Protein AF-A0A0R2FE49-F1 (afdb_monomer)

Radius of gyration: 23.82 Å; Cα contacts (8 Å, |Δi|>4): 267; chains: 1; bounding box: 73×51×78 Å

Organism: NCBI:txid1423804

Foldseek 3Di:
DEFDLVLQVCCQVLNDPSVVVSVVVLVCVVVPNPPLPDAYEYLDADDPSRDHPSCLVDDHQYQVDDCPDPSNVVSVVVVVCSVVVPDPDDDDDPPDPDDDDDDDDDDDDDDDDDPPPPPSLQKDFDDWPPVPWDAAPCPPDVVRRWTWTKTAIPAFDDPLLQVQLLVCLLPPPDFDPPRDSPQWDDDGRIIIRGGDDPVCCVPTVVVSSRRSSVVSSVVVVVVVVVVVVVVVVVVVVVVVVVVVVVVVVVVPDD

Mean predicted aligned error: 17.35 Å

Nearest PDB structures (foldseek):
  4z53-assembly1_B  TM=3.644E-01  e=3.422E+00  Streptococcus pneumoniae TIGR4
  3vs1-assembly1_A  TM=2.685E-01  e=7.442E+00  Homo sapiens
  3vrz-assembly2_B  TM=2.403E-01  e=9.452E+00  Homo sapiens

pLDDT: mean 71.66, std 19.18, range [26.02, 95.44]

Secondary structure (DSSP, 8-state):
-B--HHHHHHHHTT-HHHHHHHHHHHHHHHTT--GGG---EESS---TTTS-GGGTTSPPEE--S-TTSHHHHHHHHHHHHHHTT-----PPPP--------------------TTSSTTT---EEEE-GGG-PPP---SSTT---EEEEEEESSPPPHHHHHHHHHHHHS-SS--TT--TTSEEEETTEEEEEEE-HHHIIIIIHHHHHHHHHHHHHHHHHHHHHHHHHHHHHHHHHHHHHHHHHHHHHHT--

Structure (mmCIF, N/CA/C/O backbone):
data_AF-A0A0R2FE49-F1
#
_entry.id   AF-A0A0R2FE49-F1
#
loop_
_atom_site.group_PDB
_atom_site.id
_atom_site.type_symbol
_atom_site.label_atom_id
_atom_site.label_alt_id
_atom_site.label_comp_id
_atom_site.label_asym_id
_atom_site.label_entity_id
_atom_site.label_seq_id
_atom_site.pdbx_PDB_ins_code
_atom_site.Cartn_x
_atom_site.Cartn_y
_atom_site.Cartn_z
_atom_site.occupancy
_atom_site.B_iso_or_equiv
_atom_site.auth_seq_id
_atom_site.auth_comp_id
_atom_site.auth_asym_id
_atom_site.auth_a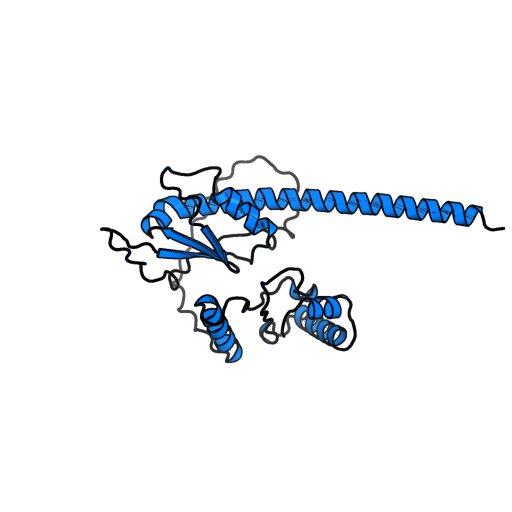tom_id
_atom_site.pdbx_PDB_model_num
ATOM 1 N N . MET A 1 1 ? -1.464 -21.632 7.654 1.00 82.25 1 MET A N 1
ATOM 2 C CA . MET A 1 1 ? -2.608 -20.848 8.166 1.00 82.25 1 MET A CA 1
ATOM 3 C C . MET A 1 1 ? -3.139 -20.013 7.021 1.00 82.25 1 MET A C 1
ATOM 5 O O . MET A 1 1 ? -2.336 -19.355 6.368 1.00 82.25 1 MET A O 1
ATOM 9 N N . ILE A 1 2 ? -4.442 -20.081 6.755 1.00 87.88 2 ILE A N 1
ATOM 10 C CA . ILE A 1 2 ? -5.073 -19.344 5.655 1.00 87.88 2 ILE A CA 1
ATOM 11 C C . ILE A 1 2 ? -5.807 -18.139 6.244 1.00 87.88 2 ILE A C 1
ATOM 13 O O . ILE A 1 2 ? -6.696 -18.301 7.077 1.00 87.88 2 ILE A O 1
ATOM 17 N N . LEU A 1 3 ? -5.401 -16.943 5.833 1.00 87.25 3 LEU A N 1
ATOM 18 C CA . LEU A 1 3 ? -5.973 -15.680 6.269 1.00 87.25 3 LEU A CA 1
ATOM 19 C C . LEU A 1 3 ? -7.206 -15.352 5.432 1.00 87.25 3 LEU A C 1
ATOM 21 O O . LEU A 1 3 ? -7.118 -15.217 4.211 1.00 87.25 3 LEU A O 1
ATOM 25 N N . THR A 1 4 ? -8.333 -15.213 6.122 1.00 87.75 4 THR A N 1
ATOM 26 C CA . THR A 1 4 ? -9.631 -14.797 5.584 1.00 87.75 4 THR A CA 1
ATOM 27 C C . THR A 1 4 ? -10.275 -13.829 6.571 1.00 87.75 4 THR A C 1
ATOM 29 O O . THR A 1 4 ? -9.941 -13.831 7.761 1.00 87.75 4 THR A O 1
ATOM 32 N N . SER A 1 5 ? -11.240 -13.040 6.107 1.00 85.38 5 SER A N 1
ATOM 33 C CA . SER A 1 5 ? -12.021 -12.141 6.973 1.00 85.38 5 SER A CA 1
ATOM 34 C C . SER A 1 5 ? -12.699 -12.890 8.132 1.00 85.38 5 SER A C 1
ATOM 36 O O . SER A 1 5 ? -12.654 -12.451 9.283 1.00 85.38 5 SER A O 1
ATOM 38 N N . GLY A 1 6 ? -13.253 -14.075 7.855 1.00 86.62 6 GLY A N 1
ATOM 39 C CA . GLY A 1 6 ? -13.859 -14.942 8.868 1.00 86.62 6 GLY A CA 1
ATOM 40 C C . GLY A 1 6 ? -12.854 -15.479 9.891 1.00 86.62 6 GLY A C 1
ATOM 41 O O . GLY A 1 6 ? -13.170 -15.551 11.079 1.00 86.62 6 GLY A O 1
ATOM 42 N N . TYR A 1 7 ? -11.634 -15.820 9.458 1.00 89.00 7 TYR A N 1
ATOM 43 C CA . TYR A 1 7 ? -10.562 -16.225 10.373 1.00 89.00 7 TYR A CA 1
ATOM 44 C C . TYR A 1 7 ? -10.138 -15.066 11.280 1.00 89.00 7 TYR A C 1
ATOM 46 O O . TYR A 1 7 ? -10.063 -15.260 12.491 1.00 89.00 7 TYR A O 1
ATOM 54 N N . LYS A 1 8 ? -9.929 -13.862 10.719 1.00 88.50 8 LYS A N 1
ATOM 55 C CA . LYS A 1 8 ? -9.585 -12.656 11.489 1.00 88.50 8 LYS A CA 1
ATOM 56 C C . LYS A 1 8 ? -10.585 -12.412 12.607 1.00 88.50 8 LYS A C 1
ATOM 58 O O . LYS A 1 8 ? -10.179 -12.359 13.761 1.00 88.50 8 LYS A O 1
ATOM 63 N N . LYS A 1 9 ? -11.875 -12.312 12.267 1.00 88.69 9 LYS A N 1
ATOM 64 C CA . LYS A 1 9 ? -12.933 -12.019 13.241 1.00 88.69 9 LYS A CA 1
ATOM 65 C C . LYS A 1 9 ? -12.881 -12.990 14.422 1.00 88.69 9 LYS A C 1
ATOM 67 O O . LYS A 1 9 ? -12.755 -12.576 15.564 1.00 88.69 9 LYS A O 1
ATOM 72 N N . ARG A 1 10 ? -12.871 -14.294 14.137 1.00 86.94 10 ARG A N 1
ATOM 73 C CA . ARG A 1 10 ? -12.863 -15.333 15.177 1.00 86.94 10 ARG A CA 1
ATOM 74 C C . ARG A 1 10 ? -11.571 -15.354 15.995 1.00 86.94 10 ARG A C 1
ATOM 76 O O . ARG A 1 10 ? -11.606 -15.702 17.171 1.00 86.94 10 ARG A O 1
ATOM 83 N N . ALA A 1 11 ? -10.436 -15.026 15.384 1.00 87.94 11 ALA A N 1
ATOM 84 C CA . ALA A 1 11 ? -9.151 -14.964 16.071 1.00 87.94 11 ALA A CA 1
ATOM 85 C C . ALA A 1 11 ? -9.056 -13.744 17.001 1.00 87.94 11 ALA A C 1
ATOM 87 O O . ALA A 1 11 ? -8.607 -13.884 18.139 1.00 87.94 11 ALA A O 1
ATOM 88 N N . ASP A 1 12 ? -9.506 -12.578 16.534 1.00 85.88 12 ASP A N 1
ATOM 89 C CA . ASP A 1 12 ? -9.485 -11.322 17.288 1.00 85.88 12 ASP A CA 1
ATOM 90 C C . ASP A 1 12 ? -10.522 -11.341 18.428 1.00 85.88 12 ASP A C 1
ATOM 92 O O . ASP A 1 12 ? -10.179 -11.032 19.571 1.00 85.88 12 ASP A O 1
ATOM 96 N N . ASP A 1 13 ? -11.743 -11.817 18.152 1.00 86.62 13 ASP A N 1
ATOM 97 C CA . ASP A 1 13 ? -12.843 -11.942 19.127 1.00 86.62 13 ASP A CA 1
ATOM 98 C C . ASP A 1 13 ? -12.681 -13.165 20.056 1.00 86.62 13 ASP A C 1
ATOM 100 O O . ASP A 1 13 ? -13.451 -13.362 20.997 1.00 86.62 13 ASP A O 1
ATOM 104 N N . ARG A 1 14 ? -11.650 -13.989 19.819 1.00 79.88 14 ARG A N 1
ATOM 105 C CA . ARG A 1 14 ? -11.335 -15.226 20.557 1.00 79.88 14 ARG A CA 1
ATOM 106 C C . ARG A 1 14 ? -12.489 -16.232 20.598 1.00 79.88 14 ARG A C 1
ATOM 108 O O . ARG A 1 14 ? -12.757 -16.866 21.618 1.00 79.88 14 ARG A O 1
ATOM 115 N N . GLU A 1 15 ? -13.132 -16.435 19.456 1.00 81.56 15 GLU A N 1
ATOM 116 C CA . GLU A 1 15 ? -14.303 -17.295 19.325 1.00 81.56 15 GLU A CA 1
ATOM 117 C C . GLU A 1 15 ? -13.943 -18.752 18.982 1.00 81.56 15 GLU A C 1
ATOM 119 O O . GLU A 1 15 ? -13.345 -19.071 17.943 1.00 81.56 15 GLU A O 1
ATOM 124 N N . GLY A 1 16 ? -14.395 -19.674 19.835 1.00 78.06 16 GLY A N 1
ATOM 125 C CA . GLY A 1 16 ? -14.283 -21.118 19.624 1.00 78.06 16 GLY A CA 1
ATOM 126 C C . GLY A 1 16 ? -12.839 -21.608 19.455 1.00 78.06 16 GLY A C 1
ATOM 127 O O . GLY A 1 16 ? -11.894 -21.035 19.995 1.00 78.06 16 GLY A O 1
ATOM 128 N N . GLY A 1 17 ? -12.656 -22.683 18.680 1.00 76.00 17 GLY A N 1
ATOM 129 C CA . GLY A 1 17 ? -11.335 -23.295 18.470 1.00 76.00 17 GLY A CA 1
ATOM 130 C C . GLY A 1 17 ? -10.299 -22.374 17.809 1.00 76.00 17 GLY A C 1
ATOM 131 O O . GLY A 1 17 ? -9.112 -22.494 18.097 1.00 76.00 17 GLY A O 1
ATOM 132 N N . VAL A 1 18 ? -10.741 -21.413 16.988 1.00 80.88 18 VAL A N 1
ATOM 133 C CA . VAL A 1 18 ? -9.854 -20.440 16.323 1.00 80.88 18 VAL A CA 1
ATOM 134 C C . VAL A 1 18 ? -9.288 -19.437 17.327 1.00 80.88 18 VAL A C 1
ATOM 136 O O . VAL A 1 18 ? -8.108 -19.108 17.257 1.00 80.88 18 VAL A O 1
ATOM 139 N N . GLY A 1 19 ? -10.086 -19.000 18.306 1.00 75.31 19 GLY A N 1
ATOM 140 C CA . GLY A 1 19 ? -9.601 -18.137 19.384 1.00 75.31 19 GLY A CA 1
ATOM 141 C C . GLY A 1 19 ? -8.518 -18.799 20.238 1.00 75.31 19 GLY A C 1
ATOM 142 O O . GLY A 1 19 ? -7.518 -18.169 20.584 1.00 75.31 19 GLY A O 1
ATOM 143 N N . TYR A 1 20 ? -8.687 -20.090 20.534 1.00 78.50 20 TYR A N 1
ATOM 144 C CA . TYR A 1 20 ? -7.695 -20.867 21.277 1.00 78.50 20 TYR A CA 1
ATOM 145 C C . TYR A 1 20 ? -6.389 -21.052 20.484 1.00 78.50 20 TYR A C 1
ATOM 147 O O . TYR A 1 20 ? -5.305 -20.805 21.013 1.00 78.50 20 TYR A O 1
ATOM 155 N N . GLU A 1 21 ? -6.485 -21.409 19.199 1.00 81.25 21 GLU A N 1
ATOM 156 C CA . GLU A 1 21 ? -5.336 -21.498 18.286 1.00 81.25 21 GLU A CA 1
ATOM 157 C C . GLU A 1 21 ? -4.584 -20.161 18.197 1.00 81.25 21 GLU A C 1
ATOM 159 O O . GLU A 1 21 ? -3.364 -20.120 18.371 1.00 81.25 21 GLU A O 1
ATOM 164 N N . ALA A 1 22 ? -5.311 -19.057 17.999 1.00 83.62 22 ALA A N 1
ATOM 165 C CA . ALA A 1 22 ? -4.745 -17.714 17.922 1.00 83.62 22 ALA A CA 1
ATOM 166 C C . ALA A 1 22 ? -4.002 -17.327 19.209 1.00 83.62 22 ALA A C 1
ATOM 168 O O . ALA A 1 22 ? -2.911 -16.759 19.144 1.00 83.62 22 ALA A O 1
ATOM 169 N N . ALA A 1 23 ? -4.538 -17.683 20.381 1.00 78.56 23 ALA A N 1
ATOM 170 C CA . ALA A 1 23 ? -3.879 -17.441 21.663 1.00 78.56 23 ALA A CA 1
ATOM 171 C C . ALA A 1 23 ? -2.553 -18.213 21.793 1.00 78.56 23 ALA A C 1
ATOM 173 O O . ALA A 1 23 ? -1.553 -17.642 22.235 1.00 78.56 23 ALA A O 1
ATOM 174 N N . ILE A 1 24 ? -2.516 -19.480 21.362 1.00 80.75 24 ILE A N 1
ATOM 175 C CA . ILE A 1 24 ? -1.286 -20.287 21.338 1.00 80.75 24 ILE A CA 1
ATOM 176 C C . ILE A 1 24 ? -0.261 -19.671 20.383 1.00 80.75 24 ILE A C 1
ATOM 178 O O . ILE A 1 24 ? 0.899 -19.483 20.754 1.00 80.75 24 ILE A O 1
ATOM 182 N N . MET A 1 25 ? -0.683 -19.317 19.167 1.00 80.88 25 MET A N 1
ATOM 183 C CA . MET A 1 25 ? 0.198 -18.709 18.169 1.00 80.88 25 MET A CA 1
ATOM 184 C C . MET A 1 25 ? 0.769 -17.376 18.653 1.00 80.88 25 MET A C 1
ATOM 186 O O . MET A 1 25 ? 1.977 -17.158 18.552 1.00 80.88 25 MET A O 1
ATOM 190 N N . ALA A 1 26 ? -0.071 -16.507 19.220 1.00 79.62 26 ALA A N 1
ATOM 191 C CA . ALA A 1 26 ? 0.353 -15.240 19.801 1.00 79.62 26 ALA A CA 1
ATOM 192 C C . ALA A 1 26 ? 1.393 -15.459 20.911 1.00 79.62 26 ALA A C 1
ATOM 194 O O . ALA A 1 26 ? 2.443 -14.818 20.898 1.00 79.62 26 ALA A O 1
ATOM 195 N N . ALA A 1 27 ? 1.164 -16.421 21.811 1.00 78.94 27 ALA A N 1
ATOM 196 C CA . ALA A 1 27 ? 2.106 -16.754 22.876 1.00 78.94 27 ALA A CA 1
ATOM 197 C C . ALA A 1 27 ? 3.458 -17.261 22.337 1.00 78.94 27 ALA A C 1
ATOM 199 O O . ALA A 1 27 ? 4.510 -16.818 22.807 1.00 78.94 27 ALA A O 1
ATOM 200 N N . SER A 1 28 ? 3.458 -18.142 21.331 1.00 75.94 28 SER A N 1
ATOM 201 C CA . SER A 1 28 ? 4.691 -18.605 20.675 1.00 75.94 28 SER A CA 1
ATOM 202 C C . SER A 1 28 ? 5.440 -17.462 19.981 1.00 75.94 28 SER A C 1
ATOM 204 O O . SER A 1 28 ? 6.665 -17.371 20.082 1.00 75.94 28 SER A O 1
ATOM 206 N N . LEU A 1 29 ? 4.719 -16.552 19.320 1.00 75.00 29 LEU A N 1
ATOM 207 C CA . LEU A 1 29 ? 5.303 -15.382 18.660 1.00 75.00 29 LEU A CA 1
ATOM 208 C C . LEU A 1 29 ? 5.927 -14.402 19.667 1.00 75.00 29 LEU A C 1
ATOM 210 O O . LEU A 1 29 ? 7.028 -13.904 19.423 1.00 75.00 29 LEU A O 1
ATOM 214 N N . SER A 1 30 ? 5.276 -14.163 20.811 1.00 71.44 30 SER A N 1
ATOM 215 C CA . SER A 1 30 ? 5.793 -13.303 21.887 1.00 71.44 30 SER A CA 1
ATOM 216 C C . SER A 1 30 ? 7.072 -13.851 22.524 1.00 71.44 30 SER A C 1
ATOM 218 O O . SER A 1 30 ? 7.965 -13.080 22.868 1.00 71.44 30 SER A O 1
ATOM 220 N N . LYS A 1 31 ? 7.207 -15.180 22.629 1.00 69.25 31 LYS A N 1
ATOM 221 C CA . LYS A 1 31 ? 8.395 -15.843 23.199 1.00 69.25 31 LYS A CA 1
ATOM 222 C C . LYS A 1 31 ? 9.622 -15.842 22.276 1.00 69.25 31 LYS A C 1
ATOM 224 O O . LYS A 1 31 ? 10.651 -16.401 22.642 1.00 69.25 31 LYS A O 1
ATOM 229 N N . ARG A 1 32 ? 9.531 -15.250 21.074 1.00 60.72 32 ARG A N 1
ATOM 230 C CA . ARG A 1 32 ? 10.516 -15.407 19.980 1.00 60.72 32 ARG A CA 1
ATOM 231 C C . ARG A 1 32 ? 10.811 -16.878 19.643 1.00 60.72 32 ARG A C 1
ATOM 233 O O . ARG A 1 32 ? 11.818 -17.165 18.993 1.00 60.72 32 ARG A O 1
ATOM 240 N N . GLU A 1 33 ? 9.934 -17.805 20.037 1.00 54.94 33 GLU A N 1
ATOM 241 C CA . GLU A 1 33 ? 9.980 -19.173 19.535 1.00 54.94 33 GLU A CA 1
ATOM 242 C C . GLU A 1 33 ? 9.788 -19.132 18.015 1.00 54.94 33 GLU A C 1
ATOM 244 O O . GLU A 1 33 ? 9.160 -18.225 17.467 1.00 54.94 33 GLU A O 1
ATOM 249 N N . THR A 1 34 ? 10.432 -20.066 17.318 1.00 55.22 34 THR A N 1
ATOM 250 C CA . THR A 1 34 ? 10.829 -19.929 15.913 1.00 55.22 34 THR A CA 1
ATOM 251 C C . THR A 1 34 ? 9.698 -19.407 15.018 1.00 55.22 34 THR A C 1
ATOM 253 O O . THR A 1 34 ? 8.795 -20.146 14.636 1.00 55.22 34 THR A O 1
ATOM 256 N N . ILE A 1 35 ? 9.811 -18.138 14.607 1.00 54.53 35 ILE A N 1
ATOM 257 C CA . ILE A 1 35 ? 8.887 -17.423 13.701 1.00 54.53 35 ILE A CA 1
ATOM 258 C C . ILE A 1 35 ? 8.648 -18.203 12.391 1.00 54.53 35 ILE A C 1
ATOM 260 O O . ILE A 1 35 ? 7.618 -18.051 11.748 1.00 54.53 35 ILE A O 1
ATOM 264 N N . LYS A 1 36 ? 9.575 -19.098 12.026 1.00 60.62 36 LYS A N 1
ATOM 265 C CA . LYS A 1 36 ? 9.498 -19.997 10.865 1.00 60.62 36 LYS A CA 1
ATOM 266 C C . LYS A 1 36 ? 8.399 -21.070 10.952 1.00 60.62 36 LYS A C 1
ATOM 268 O O . LYS A 1 36 ? 8.140 -21.716 9.946 1.00 60.62 36 LYS A O 1
ATOM 273 N N . LYS A 1 37 ? 7.789 -21.299 12.122 1.00 70.62 37 LYS A N 1
ATOM 274 C CA . LYS A 1 37 ? 6.778 -22.358 12.313 1.00 70.62 37 LYS A CA 1
ATOM 275 C C . LYS A 1 37 ? 5.429 -22.027 11.679 1.00 70.62 37 LYS A C 1
ATOM 277 O O . LYS A 1 37 ? 4.701 -22.938 11.298 1.00 70.62 37 LYS A O 1
ATOM 282 N N . PHE A 1 38 ? 5.098 -20.744 11.557 1.00 79.50 38 PHE A N 1
ATOM 283 C CA . PHE A 1 38 ? 3.820 -20.310 11.008 1.00 79.50 38 PHE A CA 1
ATOM 284 C C . PHE A 1 38 ? 4.039 -19.653 9.653 1.00 79.50 3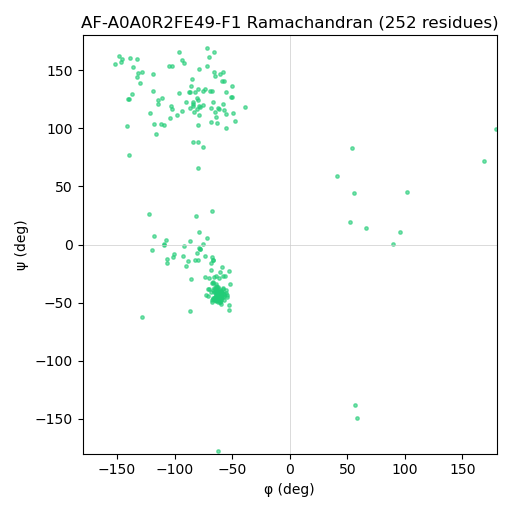8 PHE A C 1
ATOM 286 O O . PHE A 1 38 ? 4.828 -18.720 9.525 1.00 79.50 38 PHE A O 1
ATOM 293 N N . LEU A 1 39 ? 3.317 -20.144 8.646 1.00 82.81 39 LEU A N 1
ATOM 294 C CA . LEU A 1 39 ? 3.322 -19.600 7.295 1.00 82.81 39 LEU A CA 1
ATOM 295 C C . LEU A 1 39 ? 1.914 -19.071 6.989 1.00 82.81 39 LEU A C 1
ATOM 297 O O . LEU A 1 39 ? 1.019 -19.863 6.660 1.00 82.81 39 LEU A O 1
ATOM 301 N N . PRO A 1 40 ? 1.677 -17.763 7.198 1.00 86.00 40 PRO A N 1
ATOM 302 C CA . PRO A 1 40 ? 0.428 -17.124 6.820 1.00 86.00 40 PRO A CA 1
ATOM 303 C C . PRO A 1 40 ? 0.338 -17.056 5.295 1.00 86.00 40 PRO A C 1
ATOM 305 O O . PRO A 1 40 ? 1.293 -16.649 4.631 1.00 86.00 40 PRO A O 1
ATOM 308 N N . VAL A 1 41 ? -0.804 -17.454 4.747 1.00 87.81 41 VAL A N 1
ATOM 309 C CA . VAL A 1 41 ? -1.100 -17.411 3.311 1.00 87.81 41 VAL A CA 1
ATOM 310 C C . VAL A 1 41 ? -2.481 -16.805 3.124 1.00 87.81 41 VAL A C 1
ATOM 312 O O . VAL A 1 41 ? -3.363 -17.062 3.938 1.00 87.81 41 VAL A O 1
ATOM 315 N N . THR A 1 42 ? -2.690 -16.030 2.068 1.00 86.38 42 THR A N 1
ATOM 316 C CA . THR A 1 42 ? -4.022 -15.559 1.683 1.00 86.38 42 THR A CA 1
ATOM 317 C C . THR A 1 42 ? -4.276 -15.789 0.199 1.00 86.38 42 THR A C 1
ATOM 319 O O . THR A 1 42 ? -3.343 -15.765 -0.595 1.00 86.38 42 THR A O 1
ATOM 322 N N . PHE A 1 43 ? -5.534 -16.043 -0.150 1.00 82.94 43 PHE A N 1
ATOM 323 C CA . PHE A 1 43 ? -6.032 -16.104 -1.530 1.00 82.94 43 PHE A CA 1
ATOM 324 C C . PHE A 1 43 ? -6.924 -14.899 -1.859 1.00 82.94 43 PHE A C 1
ATOM 326 O O . PHE A 1 43 ? -7.438 -14.777 -2.964 1.00 82.94 43 PHE A O 1
ATOM 333 N N . GLU A 1 44 ? -7.117 -14.012 -0.887 1.00 77.69 44 GLU A N 1
ATOM 334 C CA . GLU A 1 44 ? -7.760 -12.717 -1.051 1.00 77.69 44 GLU A CA 1
ATOM 335 C C . GLU A 1 44 ? -6.663 -11.657 -1.024 1.00 77.69 44 GLU A C 1
ATOM 337 O O . GLU A 1 44 ? -5.601 -11.880 -0.443 1.00 77.69 44 GLU A O 1
ATOM 342 N N . THR A 1 45 ? -6.891 -10.506 -1.658 1.00 66.81 45 THR A N 1
ATOM 343 C CA . THR A 1 45 ? -5.916 -9.412 -1.607 1.00 66.81 45 THR A CA 1
ATOM 344 C C . THR A 1 45 ? -5.533 -9.148 -0.153 1.00 66.81 45 THR A C 1
ATOM 346 O O . THR A 1 45 ? -6.425 -8.947 0.677 1.00 66.81 45 THR A O 1
ATOM 349 N N . TYR A 1 46 ? -4.235 -9.141 0.158 1.00 64.25 46 TYR A N 1
ATOM 350 C CA . TYR A 1 46 ? -3.777 -8.923 1.527 1.00 64.25 46 TYR A CA 1
ATOM 351 C C . TYR A 1 46 ? -4.280 -7.574 2.061 1.00 64.25 46 TYR A C 1
ATOM 353 O O . TYR A 1 46 ? -4.029 -6.525 1.467 1.00 64.25 46 TYR A O 1
ATOM 361 N N . ARG A 1 47 ? -5.042 -7.589 3.158 1.00 66.12 47 ARG A N 1
ATOM 362 C CA . ARG A 1 47 ? -5.694 -6.398 3.724 1.00 66.12 47 ARG A CA 1
ATOM 363 C C . ARG A 1 47 ? -5.764 -6.466 5.239 1.00 66.12 47 ARG A C 1
ATOM 365 O O . ARG A 1 47 ? -5.824 -7.549 5.822 1.00 66.12 47 ARG A O 1
ATOM 372 N N . ASP A 1 48 ? -5.884 -5.299 5.860 1.00 69.88 48 ASP A N 1
ATOM 373 C CA . ASP A 1 48 ? -6.093 -5.180 7.304 1.00 69.88 48 ASP A CA 1
ATOM 374 C C . ASP A 1 48 ? -7.364 -5.923 7.758 1.00 69.88 48 ASP A C 1
ATOM 376 O O . ASP A 1 48 ? -7.416 -6.424 8.879 1.00 69.88 48 ASP A O 1
ATOM 380 N N . GLU A 1 49 ? -8.364 -6.087 6.881 1.00 76.62 49 GLU A N 1
ATOM 381 C CA . GLU A 1 49 ? -9.616 -6.800 7.181 1.00 76.62 49 GLU A CA 1
ATOM 382 C C . GLU A 1 49 ? -9.480 -8.331 7.271 1.00 76.62 49 GLU A C 1
ATOM 384 O O . GLU A 1 49 ? -10.416 -8.992 7.716 1.00 76.62 49 GLU A O 1
ATOM 389 N N . ILE A 1 50 ? -8.339 -8.913 6.886 1.00 82.31 50 ILE A N 1
ATOM 390 C CA . ILE A 1 50 ? -8.128 -10.374 6.910 1.00 82.31 50 ILE A CA 1
ATOM 391 C C . ILE A 1 50 ? -6.964 -10.814 7.806 1.00 82.31 50 ILE A C 1
ATOM 393 O O . ILE A 1 50 ? -6.742 -12.011 7.995 1.00 82.31 50 ILE A O 1
ATOM 397 N N . VAL A 1 51 ? -6.225 -9.858 8.375 1.00 83.38 51 VAL A N 1
ATOM 398 C CA . VAL A 1 51 ? -5.051 -10.111 9.220 1.00 83.38 51 VAL A CA 1
ATOM 399 C C . VAL A 1 51 ? -5.423 -9.941 10.695 1.00 83.38 51 VAL A C 1
ATOM 401 O O . VAL A 1 51 ? -5.765 -8.829 11.102 1.00 83.38 51 VAL A O 1
ATOM 404 N N . PRO A 1 52 ? -5.352 -11.000 1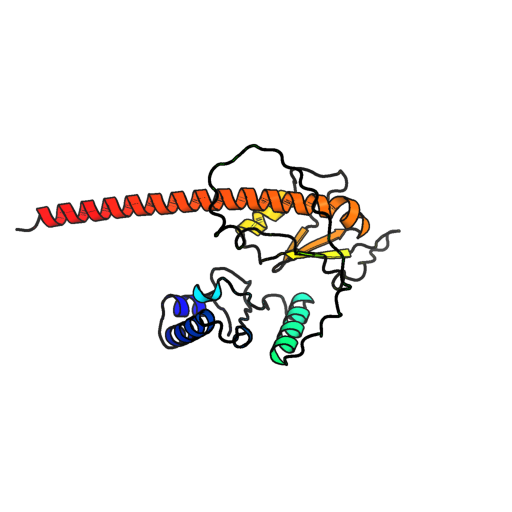1.518 1.00 84.88 52 PRO A N 1
ATOM 405 C CA . PRO A 1 52 ? -5.525 -10.889 12.965 1.00 84.88 52 PRO A CA 1
ATOM 406 C C . PRO A 1 52 ? -4.522 -9.928 13.610 1.00 84.88 52 PRO A C 1
ATOM 408 O O . PRO A 1 52 ? -3.366 -9.850 13.186 1.00 84.88 52 PRO A O 1
ATOM 411 N N . VAL A 1 53 ? -4.921 -9.261 14.694 1.00 82.06 53 VAL A N 1
ATOM 412 C CA . VAL A 1 53 ? -4.095 -8.256 15.393 1.00 82.06 53 VAL A CA 1
ATOM 413 C C . VAL A 1 53 ? -2.735 -8.825 15.812 1.00 82.06 53 VAL A C 1
ATOM 415 O O . VAL A 1 53 ? -1.703 -8.171 15.651 1.00 82.06 53 VAL A O 1
ATOM 418 N N . PHE A 1 54 ? -2.697 -10.079 16.272 1.00 81.56 54 PHE A N 1
ATOM 419 C CA . PHE A 1 54 ? -1.457 -10.735 16.708 1.00 81.56 54 PHE A CA 1
ATOM 420 C C . PHE A 1 54 ? -0.450 -10.996 15.567 1.00 81.56 54 PHE A C 1
ATOM 422 O O . PHE A 1 54 ? 0.720 -11.285 15.828 1.00 81.56 54 PHE A O 1
ATOM 429 N N . LEU A 1 55 ? -0.882 -10.872 14.307 1.00 79.62 55 LEU A N 1
ATOM 430 C CA . LEU A 1 55 ? -0.069 -11.051 13.102 1.00 79.62 55 LEU A CA 1
ATOM 431 C C . LEU A 1 55 ? 0.208 -9.751 12.351 1.00 79.62 55 LEU A C 1
ATOM 433 O O . LEU A 1 55 ? 0.921 -9.799 11.355 1.00 79.62 55 LEU A O 1
ATOM 437 N N . ALA A 1 56 ? -0.276 -8.598 12.821 1.00 72.19 56 ALA A N 1
ATOM 438 C CA . ALA A 1 56 ? -0.142 -7.321 12.111 1.00 72.19 56 ALA A CA 1
ATOM 439 C C . ALA A 1 56 ? 1.318 -6.940 11.778 1.00 72.19 56 ALA A C 1
ATOM 441 O O . ALA A 1 56 ? 1.587 -6.257 10.796 1.00 72.19 56 ALA A O 1
ATOM 442 N N . SER A 1 57 ? 2.286 -7.416 12.570 1.00 64.19 57 SER A N 1
ATOM 443 C CA . SER A 1 57 ? 3.725 -7.198 12.338 1.00 64.19 57 SER A CA 1
ATOM 444 C C . SER A 1 57 ? 4.388 -8.232 11.412 1.00 64.19 57 SER A C 1
ATOM 446 O O . SER A 1 57 ? 5.613 -8.223 11.253 1.00 64.19 57 SER A O 1
ATOM 448 N N . LYS A 1 58 ? 3.627 -9.178 10.850 1.00 67.44 58 LYS A N 1
ATOM 449 C CA . LYS A 1 58 ? 4.135 -10.321 10.081 1.00 67.44 58 LYS A CA 1
ATOM 450 C C . LYS A 1 58 ? 3.619 -10.295 8.649 1.00 67.44 58 LYS A C 1
ATOM 452 O O . LYS A 1 58 ? 2.501 -9.887 8.376 1.00 67.44 58 LYS A O 1
ATOM 457 N N . LEU A 1 59 ? 4.462 -10.769 7.736 1.00 64.81 59 LEU A N 1
ATOM 458 C CA . LEU A 1 59 ? 4.131 -10.870 6.319 1.00 64.81 59 LEU A CA 1
ATOM 459 C C . LEU A 1 59 ? 3.417 -12.195 6.039 1.00 64.81 59 LEU A C 1
ATOM 461 O O . LEU A 1 59 ? 3.912 -13.258 6.425 1.00 64.81 59 LEU A O 1
ATOM 465 N N . ALA A 1 60 ? 2.296 -12.129 5.324 1.00 75.81 60 ALA A N 1
ATOM 466 C CA . ALA A 1 60 ? 1.694 -13.292 4.687 1.00 75.81 60 ALA A CA 1
ATOM 467 C C . ALA A 1 60 ? 2.197 -13.460 3.252 1.00 75.81 60 ALA A C 1
ATOM 469 O O . ALA A 1 60 ? 2.628 -12.505 2.608 1.00 75.81 60 ALA A O 1
ATOM 470 N N . SER A 1 61 ? 2.133 -14.691 2.751 1.00 81.12 61 SER A N 1
ATOM 471 C CA . SER A 1 61 ? 2.277 -14.951 1.320 1.00 81.12 61 SER A CA 1
ATOM 472 C C . SER A 1 61 ? 0.941 -14.674 0.639 1.00 81.12 61 SER A C 1
ATOM 474 O O . SER A 1 61 ? -0.049 -15.340 0.938 1.00 81.12 61 SER A O 1
ATOM 476 N N . ASP A 1 62 ? 0.925 -13.687 -0.246 1.00 82.62 62 ASP A N 1
ATOM 477 C CA . ASP A 1 62 ? -0.242 -13.342 -1.052 1.00 82.62 62 ASP A CA 1
ATOM 478 C C . ASP A 1 62 ? -0.299 -14.244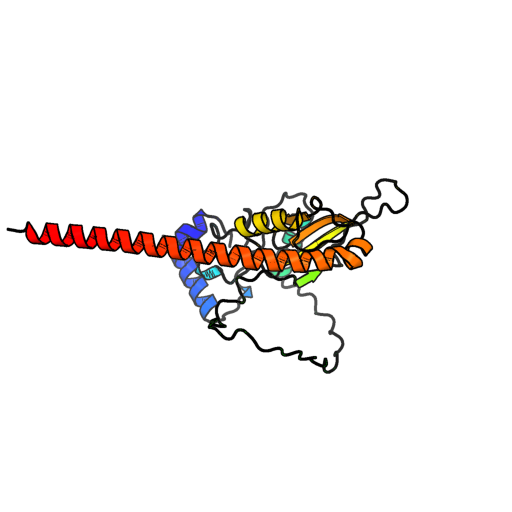 -2.297 1.00 82.62 62 ASP A C 1
ATOM 480 O O . ASP A 1 62 ? 0.667 -14.323 -3.057 1.00 82.62 62 ASP A O 1
ATOM 484 N N . LEU A 1 63 ? -1.410 -14.965 -2.456 1.00 86.31 63 LEU A N 1
ATOM 485 C CA . LEU A 1 63 ? -1.744 -15.830 -3.590 1.00 86.31 63 LEU A CA 1
ATOM 486 C C . LEU A 1 63 ? -3.069 -15.400 -4.246 1.00 86.31 63 LEU A C 1
ATOM 488 O O . LEU A 1 63 ? -3.772 -16.239 -4.804 1.00 86.31 63 LEU A O 1
ATOM 492 N N . SER A 1 64 ? -3.442 -14.123 -4.129 1.00 81.12 64 SER A N 1
ATOM 493 C CA . SER A 1 64 ? -4.721 -13.593 -4.624 1.00 81.12 64 SER A CA 1
ATOM 494 C C . SER A 1 64 ? -4.767 -13.301 -6.123 1.00 81.12 64 SER A C 1
ATOM 496 O O . SER A 1 64 ? -5.850 -13.113 -6.679 1.00 81.12 64 SER A O 1
ATOM 498 N N . ASP A 1 65 ? -3.612 -13.288 -6.787 1.00 77.06 65 ASP A N 1
ATOM 499 C CA . ASP A 1 65 ? -3.538 -13.149 -8.238 1.00 77.06 65 ASP A CA 1
ATOM 500 C C . ASP A 1 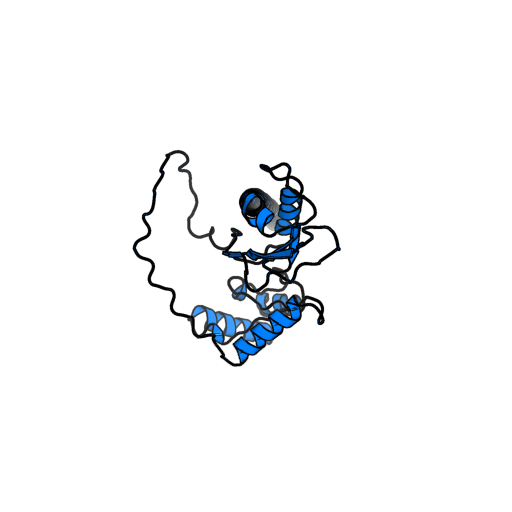65 ? -4.042 -14.406 -8.973 1.00 77.06 65 ASP A C 1
ATOM 502 O O . ASP A 1 65 ? -4.118 -15.506 -8.424 1.00 77.06 65 ASP A O 1
ATOM 506 N N . ASN A 1 66 ? -4.371 -14.243 -10.259 1.00 72.69 66 ASN A N 1
ATOM 507 C CA . ASN A 1 66 ? -4.810 -15.336 -11.130 1.00 72.69 66 ASN A CA 1
ATOM 508 C C . ASN A 1 66 ? -3.756 -16.462 -11.200 1.00 72.69 66 ASN A C 1
ATOM 510 O O . ASN A 1 66 ? -2.567 -16.185 -11.319 1.00 72.69 66 ASN A O 1
ATOM 514 N N . LEU A 1 67 ? -4.195 -17.727 -11.214 1.00 75.19 67 LEU A N 1
ATOM 515 C CA . LEU A 1 67 ? -3.334 -18.917 -11.258 1.00 75.19 67 LEU A CA 1
ATOM 516 C C . LEU A 1 67 ? -2.288 -18.896 -12.385 1.00 75.19 67 LEU A C 1
ATOM 518 O O . LEU A 1 67 ? -1.179 -19.413 -12.217 1.00 75.19 67 LEU A O 1
ATOM 522 N N . ASP A 1 68 ? -2.627 -18.314 -13.535 1.00 68.25 68 ASP A N 1
ATOM 523 C CA . ASP A 1 68 ? -1.718 -18.251 -14.675 1.00 68.25 68 ASP A CA 1
ATOM 524 C C . ASP A 1 68 ? -0.698 -17.118 -14.594 1.00 68.25 68 ASP A C 1
ATOM 526 O O . ASP A 1 68 ? 0.295 -17.147 -15.335 1.00 68.25 68 ASP A O 1
ATOM 530 N N . SER A 1 69 ? -0.894 -16.168 -13.677 1.00 60.78 69 SER A N 1
ATOM 531 C CA . SER A 1 69 ? -0.019 -15.017 -13.532 1.00 60.78 69 SER A CA 1
ATOM 532 C C . SER A 1 69 ? 1.379 -15.426 -13.065 1.00 60.78 69 SER A C 1
ATOM 534 O O . SER A 1 69 ? 1.599 -16.385 -12.314 1.00 60.78 69 SER A O 1
ATOM 536 N N . ILE A 1 70 ? 2.362 -14.651 -13.514 1.00 59.28 70 ILE A N 1
ATOM 537 C CA . ILE A 1 70 ? 3.761 -14.821 -13.113 1.00 59.28 70 ILE A CA 1
ATOM 538 C C . ILE A 1 70 ? 3.907 -14.576 -11.606 1.00 59.28 70 ILE A C 1
ATOM 540 O O . ILE A 1 70 ? 4.655 -15.287 -10.935 1.00 59.28 70 ILE A O 1
ATOM 544 N N . THR A 1 71 ? 3.146 -13.626 -11.060 1.00 63.75 71 THR A N 1
ATOM 545 C CA . THR A 1 71 ? 3.118 -13.292 -9.633 1.00 63.75 71 THR A CA 1
ATOM 546 C C . THR A 1 71 ? 2.621 -14.458 -8.779 1.00 63.75 71 THR A C 1
ATOM 548 O O . THR A 1 71 ? 3.302 -14.831 -7.822 1.00 63.75 71 THR A O 1
ATOM 551 N N . PHE A 1 72 ? 1.524 -15.119 -9.164 1.00 76.50 72 PHE A N 1
ATOM 552 C CA . PHE A 1 72 ? 1.008 -16.303 -8.478 1.00 76.50 72 PHE A CA 1
ATOM 553 C C . PHE A 1 72 ? 2.022 -17.452 -8.534 1.00 76.50 72 PHE A C 1
ATOM 555 O O . PHE A 1 72 ? 2.405 -18.010 -7.502 1.00 76.50 72 PHE A O 1
ATOM 562 N N . LYS A 1 73 ? 2.548 -17.762 -9.727 1.00 72.44 73 LYS A N 1
ATOM 563 C CA . LYS A 1 73 ? 3.563 -18.817 -9.919 1.00 72.44 73 LYS A CA 1
ATOM 564 C C . LYS A 1 73 ? 4.834 -18.543 -9.102 1.00 72.44 73 LYS A C 1
ATOM 566 O O . LYS A 1 73 ? 5.388 -19.460 -8.487 1.00 72.44 73 LYS A O 1
ATOM 571 N N . GLY A 1 74 ? 5.278 -17.288 -9.046 1.00 71.50 74 GLY A N 1
ATOM 572 C CA . GLY A 1 74 ? 6.414 -16.841 -8.240 1.00 71.50 74 GLY A CA 1
ATOM 573 C C . GLY A 1 74 ? 6.167 -16.976 -6.735 1.00 71.50 74 GLY A C 1
ATOM 574 O O . GLY A 1 74 ? 7.003 -17.536 -6.016 1.00 71.50 74 GLY A O 1
ATOM 575 N N . ALA A 1 75 ? 4.998 -16.541 -6.261 1.00 75.06 75 ALA A N 1
ATOM 576 C CA . ALA A 1 75 ? 4.599 -16.646 -4.862 1.00 75.06 75 ALA A CA 1
ATOM 577 C C . ALA A 1 75 ? 4.489 -18.112 -4.408 1.00 75.06 75 ALA A C 1
ATOM 579 O O . ALA A 1 75 ? 5.061 -18.478 -3.378 1.00 75.06 75 ALA A O 1
ATOM 580 N N . VAL A 1 76 ? 3.884 -18.987 -5.220 1.00 81.81 76 VAL A N 1
ATOM 581 C CA . VAL A 1 76 ? 3.829 -20.438 -4.969 1.00 81.81 76 VAL A CA 1
ATOM 582 C C . VAL A 1 76 ? 5.231 -21.055 -4.942 1.00 81.81 76 VAL A C 1
ATOM 584 O O . VAL A 1 76 ? 5.542 -21.841 -4.044 1.00 81.81 76 VAL A O 1
ATOM 587 N N . LYS A 1 77 ? 6.123 -20.682 -5.870 1.00 80.94 77 LYS A N 1
ATOM 588 C CA . LYS A 1 77 ? 7.517 -21.165 -5.890 1.00 80.94 77 LYS A CA 1
ATOM 589 C C . LYS A 1 77 ? 8.273 -20.765 -4.619 1.00 80.94 77 LYS A C 1
ATOM 591 O O . LYS A 1 77 ? 8.985 -21.589 -4.040 1.00 80.94 77 LYS A O 1
ATOM 596 N N . LYS A 1 78 ? 8.100 -19.523 -4.155 1.00 78.62 78 LYS A N 1
ATOM 597 C CA . LYS A 1 78 ? 8.683 -19.025 -2.899 1.00 78.62 78 LYS A CA 1
ATOM 598 C C . LYS A 1 78 ? 8.114 -19.767 -1.689 1.00 78.62 78 LYS A C 1
ATOM 600 O O . LYS A 1 78 ? 8.891 -20.195 -0.840 1.00 78.62 78 LYS A O 1
ATOM 605 N N . LEU A 1 79 ? 6.798 -19.968 -1.643 1.00 83.81 79 LEU A N 1
ATOM 606 C CA . LEU A 1 79 ? 6.115 -20.706 -0.581 1.00 83.81 79 LEU A CA 1
ATOM 607 C C . LEU A 1 79 ? 6.615 -22.155 -0.498 1.00 83.81 79 LEU A C 1
ATOM 609 O O . LEU A 1 79 ? 7.033 -22.599 0.570 1.00 83.81 79 LEU A O 1
ATOM 613 N N . LYS A 1 80 ? 6.666 -22.858 -1.639 1.00 83.31 80 LYS A N 1
ATOM 6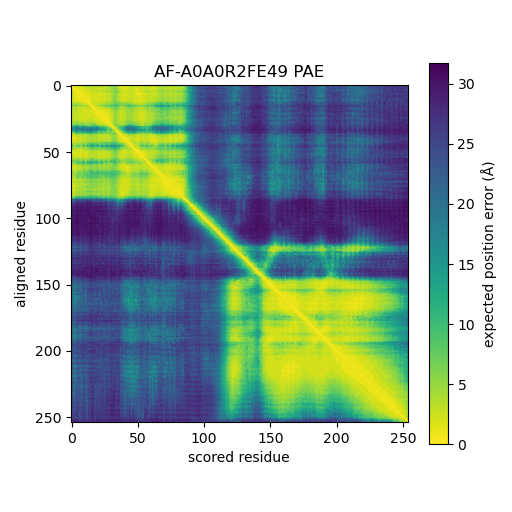14 C CA . LYS A 1 80 ? 7.202 -24.223 -1.760 1.00 83.31 80 LYS A CA 1
ATOM 615 C C . LYS A 1 80 ? 8.629 -24.302 -1.226 1.00 83.31 80 LYS A C 1
ATOM 617 O O . LYS A 1 80 ? 8.955 -25.197 -0.455 1.00 83.31 80 LYS A O 1
ATOM 622 N N . ARG A 1 81 ? 9.475 -23.338 -1.587 1.00 79.19 81 ARG A N 1
ATOM 623 C CA . ARG A 1 81 ? 10.857 -23.261 -1.106 1.00 79.19 81 ARG A CA 1
ATOM 624 C C . ARG A 1 81 ? 10.940 -23.070 0.413 1.00 79.19 81 ARG A C 1
ATOM 626 O O . ARG A 1 81 ? 11.739 -23.746 1.055 1.00 79.19 81 ARG A O 1
ATOM 633 N N . THR A 1 82 ? 10.112 -22.189 0.979 1.00 78.06 82 THR A N 1
ATOM 634 C CA . THR A 1 82 ? 10.040 -21.959 2.431 1.00 78.06 82 THR A CA 1
ATOM 635 C C . THR A 1 82 ? 9.598 -23.217 3.178 1.00 78.06 82 THR A C 1
ATOM 637 O O . THR A 1 82 ? 10.215 -23.561 4.181 1.00 78.06 82 THR A O 1
ATOM 640 N N . ILE A 1 83 ? 8.590 -23.932 2.667 1.00 81.69 83 ILE A N 1
ATOM 641 C CA . ILE A 1 83 ? 8.109 -25.199 3.245 1.00 81.69 83 ILE A CA 1
ATOM 642 C C . ILE A 1 83 ? 9.210 -26.267 3.221 1.00 81.69 83 ILE A C 1
ATOM 644 O O . ILE A 1 83 ? 9.394 -26.983 4.198 1.00 81.69 83 ILE A O 1
ATOM 648 N N . LEU A 1 84 ? 9.971 -26.345 2.126 1.00 80.19 84 LEU A N 1
ATOM 649 C CA . LEU A 1 84 ? 11.060 -27.311 1.963 1.00 80.19 84 LEU A CA 1
ATOM 650 C C . LEU A 1 84 ? 12.349 -26.927 2.712 1.00 80.19 84 LEU A C 1
ATOM 652 O O . LEU A 1 84 ? 13.319 -27.676 2.669 1.00 80.19 84 LEU A O 1
ATOM 656 N N . GLY A 1 85 ? 12.399 -25.759 3.362 1.00 72.19 85 GLY A N 1
ATOM 657 C CA . GLY A 1 85 ? 13.589 -25.293 4.080 1.00 72.19 85 GLY A CA 1
ATOM 658 C C . GLY A 1 85 ? 14.795 -24.985 3.182 1.00 72.19 85 GLY A C 1
ATOM 659 O O . GLY A 1 85 ? 15.906 -24.821 3.683 1.00 72.19 85 GLY A O 1
ATOM 660 N N . ILE A 1 86 ? 14.596 -24.881 1.864 1.00 61.50 86 ILE A N 1
ATOM 661 C CA . ILE A 1 86 ? 15.666 -24.632 0.893 1.00 61.50 86 ILE A CA 1
ATOM 662 C C . ILE A 1 86 ? 15.981 -23.129 0.909 1.00 61.50 86 ILE A C 1
ATOM 664 O O . ILE A 1 86 ? 15.395 -22.339 0.172 1.00 61.50 86 ILE A O 1
ATOM 668 N N . SER A 1 87 ? 16.888 -22.692 1.782 1.00 48.94 87 SER A N 1
ATOM 669 C CA . SER A 1 87 ? 17.450 -21.340 1.696 1.00 48.94 87 SER A CA 1
ATOM 670 C C . SER A 1 87 ? 18.452 -21.309 0.550 1.00 48.94 87 SER A C 1
ATOM 672 O O . SER A 1 87 ? 19.334 -22.164 0.498 1.00 48.94 87 SER A O 1
ATOM 674 N N . MET A 1 88 ? 18.392 -20.305 -0.331 1.00 38.16 88 MET A N 1
ATOM 675 C CA . MET A 1 88 ? 19.620 -19.955 -1.041 1.00 38.16 88 MET A CA 1
ATOM 676 C C . MET A 1 88 ? 20.603 -19.516 0.036 1.00 38.16 88 MET A C 1
ATOM 678 O O . MET A 1 88 ? 20.326 -18.592 0.804 1.00 38.16 88 MET A O 1
ATOM 682 N N . THR A 1 89 ? 21.703 -20.246 0.158 1.00 33.41 89 THR A N 1
ATOM 683 C CA . THR A 1 89 ? 22.920 -19.719 0.750 1.00 33.41 89 THR A CA 1
ATOM 684 C C . THR A 1 89 ? 23.174 -18.384 0.071 1.00 33.41 89 THR A C 1
ATOM 686 O O . THR A 1 89 ? 23.394 -18.327 -1.139 1.00 33.41 89 THR A O 1
ATOM 689 N N . SER A 1 90 ? 23.053 -17.314 0.848 1.00 35.06 90 SER A N 1
ATOM 690 C CA . SER A 1 90 ? 23.615 -16.013 0.532 1.00 35.06 90 SER A CA 1
ATOM 691 C C . SER A 1 90 ? 24.988 -16.221 -0.095 1.00 35.06 90 SER A C 1
ATOM 693 O O . SER A 1 90 ? 25.879 -16.773 0.556 1.00 35.06 90 SER A O 1
ATOM 695 N N . GLN A 1 91 ? 25.167 -15.786 -1.342 1.00 29.83 91 GLN A N 1
ATOM 696 C CA . GLN A 1 91 ? 26.506 -15.431 -1.784 1.00 29.83 91 GLN A CA 1
ATOM 697 C C . GLN A 1 91 ? 27.092 -14.475 -0.729 1.00 29.83 91 GLN A C 1
ATOM 699 O O . GLN A 1 91 ? 26.364 -13.608 -0.230 1.00 29.83 91 GLN A O 1
ATOM 704 N N . PRO A 1 92 ? 28.363 -14.644 -0.330 1.00 31.52 92 PRO A N 1
ATOM 705 C CA . PRO A 1 92 ? 28.990 -13.718 0.590 1.00 31.52 92 PRO A CA 1
ATOM 706 C C . PRO A 1 92 ? 28.997 -12.348 -0.081 1.00 31.52 92 PRO A C 1
ATOM 708 O O . PRO A 1 92 ? 29.618 -12.165 -1.126 1.00 31.52 92 PRO A O 1
ATOM 711 N N . THR A 1 93 ? 28.295 -11.383 0.508 1.00 31.22 93 THR A N 1
ATOM 712 C CA . THR A 1 93 ? 28.490 -9.969 0.188 1.00 31.22 93 THR A CA 1
ATOM 713 C C . THR A 1 93 ? 29.990 -9.673 0.283 1.00 31.22 93 THR A C 1
ATOM 715 O O . THR A 1 93 ? 30.580 -9.978 1.329 1.00 31.22 93 THR A O 1
ATOM 718 N N . PRO A 1 94 ? 30.633 -9.092 -0.746 1.00 32.09 94 PRO A N 1
ATOM 719 C CA . PRO A 1 94 ? 31.984 -8.578 -0.597 1.00 32.09 94 PRO A CA 1
ATOM 720 C C . PRO A 1 94 ? 31.978 -7.585 0.565 1.00 32.09 94 PRO A C 1
ATOM 722 O O . PRO A 1 94 ? 31.100 -6.725 0.642 1.00 32.09 94 PRO A O 1
ATOM 725 N N . LYS A 1 95 ? 32.928 -7.725 1.495 1.00 35.41 95 LYS A N 1
ATOM 726 C CA . LYS A 1 95 ? 33.152 -6.757 2.573 1.00 35.41 95 LYS A CA 1
ATOM 727 C C . LYS A 1 95 ? 33.371 -5.373 1.947 1.00 35.41 95 LYS A C 1
ATOM 729 O O . LYS A 1 95 ? 34.465 -5.084 1.472 1.00 35.41 95 LYS A O 1
ATOM 734 N N . ALA A 1 96 ? 32.344 -4.528 1.938 1.00 32.53 96 ALA A N 1
ATOM 735 C CA . ALA A 1 96 ? 32.487 -3.114 1.629 1.00 32.53 96 ALA A CA 1
ATOM 736 C C . ALA A 1 96 ? 33.020 -2.403 2.883 1.00 32.53 96 ALA A C 1
ATOM 738 O O . ALA A 1 96 ? 32.454 -2.540 3.968 1.00 32.53 96 ALA A O 1
ATOM 739 N N . GLY A 1 97 ? 34.150 -1.708 2.732 1.00 32.16 97 GLY A N 1
ATOM 740 C CA . GLY A 1 97 ? 34.810 -0.930 3.782 1.00 32.16 97 GLY A CA 1
ATOM 741 C C . GLY A 1 97 ? 33.959 0.232 4.320 1.00 32.16 97 GLY A C 1
ATOM 742 O O . GLY A 1 97 ? 32.809 0.412 3.912 1.00 32.16 97 GLY A O 1
ATOM 743 N N . PRO A 1 98 ? 34.502 1.031 5.257 1.00 31.52 98 PRO A N 1
ATOM 744 C CA . PRO A 1 98 ? 33.723 2.009 6.004 1.00 31.52 98 PRO A CA 1
ATOM 745 C C . PRO A 1 98 ? 33.181 3.076 5.049 1.00 31.52 98 PRO A C 1
ATOM 747 O O . PRO A 1 98 ? 33.925 3.894 4.510 1.00 31.52 98 PRO A O 1
ATOM 750 N N . SER A 1 99 ? 31.868 3.058 4.821 1.00 30.91 99 SER A N 1
ATOM 751 C CA . SER A 1 99 ? 31.192 4.103 4.059 1.00 30.91 99 SER A CA 1
ATOM 752 C C . SER A 1 99 ? 31.213 5.395 4.867 1.00 30.91 99 SER A C 1
ATOM 754 O O . SER A 1 99 ? 30.682 5.478 5.975 1.00 30.91 99 SER A O 1
ATOM 756 N N . LYS A 1 100 ? 31.870 6.401 4.294 1.00 26.75 100 LYS A N 1
ATOM 757 C CA . LYS A 1 100 ? 31.978 7.765 4.801 1.00 26.75 100 LYS A CA 1
ATOM 758 C C . LYS A 1 100 ? 30.576 8.383 4.842 1.00 26.75 100 LYS A C 1
ATOM 760 O O . LYS A 1 100 ? 30.007 8.723 3.809 1.00 26.75 100 LYS A O 1
ATOM 765 N N . VAL A 1 101 ? 30.012 8.492 6.041 1.00 26.02 101 VAL A N 1
ATOM 766 C CA . VAL A 1 101 ? 28.764 9.215 6.306 1.00 26.02 101 VAL A CA 1
ATOM 767 C C . VAL A 1 101 ? 29.038 10.703 6.093 1.00 26.02 101 VAL A C 1
ATOM 769 O O . VAL A 1 101 ? 29.701 11.334 6.913 1.00 26.02 101 VAL A O 1
ATOM 772 N N . VAL A 1 102 ? 28.555 11.273 4.989 1.00 26.25 102 VAL A N 1
ATOM 773 C CA . VAL A 1 102 ? 28.478 12.730 4.838 1.00 26.25 102 VAL A CA 1
ATOM 774 C C . VAL A 1 102 ? 27.243 13.187 5.607 1.00 26.25 102 VAL A C 1
ATOM 776 O O . VAL A 1 102 ? 26.112 12.985 5.172 1.00 26.25 102 VAL A O 1
ATOM 779 N N . ARG A 1 103 ? 27.472 13.751 6.795 1.00 28.14 103 ARG A N 1
ATOM 780 C CA . ARG A 1 103 ? 26.471 14.528 7.525 1.00 28.14 103 ARG A CA 1
ATOM 781 C C . ARG A 1 103 ? 26.405 15.912 6.887 1.00 28.14 103 ARG A C 1
ATOM 783 O O . ARG A 1 103 ? 27.398 16.629 6.919 1.00 28.14 103 ARG A O 1
ATOM 790 N N . VAL A 1 104 ? 25.248 16.279 6.351 1.00 27.81 104 VAL A N 1
ATOM 791 C CA . VAL A 1 104 ? 24.862 17.687 6.225 1.00 27.81 104 VAL A CA 1
ATOM 792 C C . VAL A 1 104 ? 23.746 17.886 7.235 1.00 27.81 104 VAL A C 1
ATOM 794 O O . VAL A 1 104 ? 22.641 17.376 7.063 1.00 27.81 104 VAL A O 1
ATOM 797 N N . ALA A 1 105 ? 24.112 18.509 8.349 1.00 26.41 105 ALA A N 1
ATOM 798 C CA . ALA A 1 105 ? 23.169 19.120 9.261 1.00 26.41 105 ALA A CA 1
ATOM 799 C C . ALA A 1 105 ? 22.781 20.472 8.662 1.00 26.41 105 ALA A C 1
ATOM 801 O O . ALA A 1 105 ? 23.666 21.215 8.249 1.00 26.41 105 ALA A O 1
ATOM 802 N N . ASP A 1 106 ? 21.488 20.768 8.640 1.00 27.02 106 ASP A N 1
ATOM 803 C CA . ASP A 1 106 ? 21.038 22.127 8.902 1.00 27.02 106 ASP A CA 1
ATOM 804 C C . ASP A 1 106 ? 19.825 22.057 9.825 1.00 27.02 106 ASP A C 1
ATOM 806 O O . ASP A 1 106 ? 18.906 21.249 9.651 1.00 27.02 106 ASP A O 1
ATOM 810 N N . GLU A 1 107 ? 19.932 22.844 10.885 1.00 32.06 107 GLU A N 1
ATOM 811 C CA . GLU A 1 107 ? 19.063 22.910 12.044 1.00 32.06 107 GLU A CA 1
ATOM 812 C C . GLU A 1 107 ? 17.855 23.795 11.738 1.00 32.06 107 GLU A C 1
ATOM 814 O O . GLU A 1 107 ? 17.998 24.998 11.558 1.00 32.06 107 GLU A O 1
ATOM 819 N N . ALA A 1 108 ? 16.663 23.202 11.709 1.00 30.19 108 ALA A N 1
ATOM 820 C CA . ALA A 1 108 ? 15.404 23.815 12.137 1.00 30.19 108 ALA A CA 1
ATOM 821 C C . ALA A 1 108 ? 14.281 22.799 11.905 1.00 30.19 108 ALA A C 1
ATOM 823 O O . ALA A 1 108 ? 13.862 22.608 10.769 1.00 30.19 108 ALA A O 1
ATOM 824 N N . ASP A 1 109 ? 13.861 22.097 12.961 1.00 27.80 109 ASP A N 1
ATOM 825 C CA . ASP A 1 109 ? 12.454 21.956 13.385 1.00 27.80 109 ASP A CA 1
ATOM 826 C C . ASP A 1 109 ? 12.366 20.849 14.455 1.00 27.80 109 ASP A C 1
ATOM 828 O O . ASP A 1 109 ? 11.940 19.716 14.221 1.00 27.80 109 ASP A O 1
ATOM 832 N N . THR A 1 110 ? 12.866 21.151 15.656 1.00 34.44 110 THR A N 1
ATOM 833 C CA . THR A 1 110 ? 12.720 20.266 16.815 1.00 34.44 110 THR A CA 1
ATOM 834 C C . THR A 1 110 ? 11.367 20.540 17.453 1.00 34.44 110 THR A C 1
ATOM 836 O O . THR A 1 110 ? 11.257 21.346 18.371 1.00 34.44 110 THR A O 1
ATOM 839 N N . THR A 1 111 ? 10.320 19.851 17.001 1.00 27.75 111 THR A N 1
ATOM 840 C CA . THR A 1 111 ? 9.151 19.603 17.856 1.00 27.75 111 THR A CA 1
ATOM 841 C C . THR A 1 111 ? 8.584 18.196 17.644 1.00 27.75 111 THR A C 1
ATOM 843 O O . THR A 1 111 ? 7.871 17.908 16.691 1.00 27.75 111 THR A O 1
ATOM 846 N N . LEU A 1 112 ? 8.921 17.329 18.606 1.00 35.59 112 LEU A N 1
ATOM 847 C CA . LEU A 1 112 ? 8.148 16.181 19.094 1.00 35.59 112 LEU A CA 1
ATOM 848 C C . LEU A 1 112 ? 7.680 15.154 18.045 1.00 35.59 112 LEU A C 1
ATOM 850 O O . LEU A 1 112 ? 6.512 15.111 17.663 1.00 35.59 112 LEU A O 1
ATOM 854 N N . ILE A 1 113 ? 8.563 14.220 17.681 1.00 29.11 113 ILE A N 1
ATOM 855 C CA . ILE A 1 113 ? 8.155 12.936 17.098 1.00 29.11 113 ILE A CA 1
ATOM 856 C C . ILE A 1 113 ? 8.690 11.821 17.997 1.00 29.11 113 ILE A C 1
ATOM 858 O O . ILE A 1 113 ? 9.892 11.625 18.119 1.00 29.11 113 ILE A O 1
ATOM 862 N N . SER A 1 114 ? 7.770 11.107 18.646 1.00 32.53 114 SER A N 1
ATOM 863 C CA . SER A 1 114 ? 8.022 9.812 19.282 1.00 32.53 114 SER A CA 1
ATOM 864 C C . SER A 1 114 ? 8.618 8.849 18.245 1.00 32.53 114 SER A C 1
ATOM 866 O O . SER A 1 114 ? 7.952 8.457 17.284 1.00 32.53 114 SER A O 1
ATOM 868 N N . ASP A 1 115 ? 9.884 8.482 18.433 1.00 33.88 115 ASP A N 1
ATOM 869 C CA . ASP A 1 115 ? 10.700 7.693 17.501 1.00 33.88 115 ASP A CA 1
ATOM 870 C C . ASP A 1 115 ? 10.318 6.201 17.399 1.00 33.88 115 ASP A C 1
ATOM 872 O O . ASP A 1 115 ? 10.987 5.437 16.698 1.00 33.88 115 ASP A O 1
ATOM 876 N N . ASN A 1 116 ? 9.235 5.757 18.051 1.00 34.66 116 ASN A N 1
ATOM 877 C CA . ASN A 1 116 ? 8.913 4.329 18.155 1.00 34.66 116 ASN A CA 1
ATOM 878 C C . ASN A 1 116 ? 7.733 3.845 17.282 1.00 34.66 116 ASN A C 1
ATOM 880 O O . ASN A 1 116 ? 7.612 2.643 17.067 1.00 34.66 116 ASN A O 1
ATOM 884 N N . ASP A 1 117 ? 6.929 4.743 16.694 1.00 33.34 117 ASP A N 1
ATOM 885 C CA . ASP A 1 117 ? 5.771 4.372 15.842 1.00 33.34 117 ASP A CA 1
ATOM 886 C C . ASP A 1 117 ? 6.037 4.472 14.323 1.00 33.34 117 ASP A C 1
ATOM 888 O O . ASP A 1 117 ? 5.224 4.057 13.495 1.00 33.34 117 ASP A O 1
ATOM 892 N N . ASN A 1 118 ? 7.188 5.019 13.918 1.00 42.22 118 ASN A N 1
ATOM 893 C CA . ASN A 1 118 ? 7.377 5.575 12.570 1.00 42.22 118 ASN A CA 1
ATOM 894 C C . ASN A 1 118 ? 7.967 4.600 11.525 1.00 42.22 118 ASN A C 1
ATOM 896 O O . ASN A 1 118 ? 8.002 4.909 10.337 1.00 42.22 118 ASN A O 1
ATOM 900 N N . LYS A 1 119 ? 8.444 3.411 11.919 1.00 38.12 119 LYS A N 1
ATOM 901 C CA . LYS A 1 119 ? 9.104 2.487 10.968 1.00 38.12 119 LYS A CA 1
ATOM 902 C C . LYS A 1 119 ? 8.164 1.501 10.272 1.00 38.12 119 LYS A C 1
ATOM 904 O O . LYS A 1 119 ? 8.549 0.970 9.238 1.00 38.12 119 LYS A O 1
ATOM 909 N N . ASN A 1 120 ? 6.959 1.274 10.801 1.00 39.12 120 ASN A N 1
ATOM 910 C CA . ASN A 1 120 ? 6.029 0.267 10.265 1.00 39.12 120 ASN A CA 1
ATOM 911 C C . ASN A 1 120 ? 4.897 0.862 9.399 1.00 39.12 120 ASN A C 1
ATOM 913 O O . ASN A 1 120 ? 4.179 0.124 8.736 1.00 39.12 120 ASN A O 1
ATOM 917 N N . THR A 1 121 ? 4.734 2.190 9.389 1.00 47.62 121 THR A N 1
ATOM 918 C CA . THR A 1 121 ? 3.727 2.914 8.583 1.00 47.62 121 THR A CA 1
ATOM 919 C C . THR A 1 121 ? 4.321 3.660 7.391 1.00 47.62 121 THR A C 1
ATOM 921 O O . THR A 1 121 ? 3.584 4.046 6.483 1.00 47.62 121 THR A O 1
ATOM 924 N N . GLN A 1 122 ? 5.638 3.878 7.364 1.00 66.44 122 GLN A N 1
ATOM 925 C CA . GLN A 1 122 ? 6.287 4.576 6.262 1.00 66.44 122 GLN A CA 1
ATOM 926 C C . GLN A 1 122 ? 6.641 3.603 5.139 1.00 66.44 122 GLN A C 1
ATOM 928 O O . GLN A 1 122 ? 7.473 2.709 5.311 1.00 66.44 122 GLN A O 1
ATOM 933 N N . ILE A 1 123 ? 6.044 3.815 3.967 1.00 72.75 123 ILE A N 1
ATOM 934 C CA . ILE A 1 123 ? 6.333 3.006 2.786 1.00 72.75 123 ILE A CA 1
ATOM 935 C C . ILE A 1 123 ? 7.625 3.496 2.138 1.00 72.75 123 ILE A C 1
ATOM 937 O O . ILE A 1 123 ? 7.782 4.681 1.843 1.00 72.75 123 ILE A O 1
ATOM 941 N N . MET A 1 124 ? 8.569 2.585 1.939 1.00 73.69 124 MET A N 1
ATOM 942 C CA . MET A 1 124 ? 9.894 2.846 1.391 1.00 73.69 124 MET A CA 1
ATOM 943 C C . MET A 1 124 ? 10.186 1.900 0.233 1.00 73.69 124 MET A C 1
ATOM 945 O O . MET A 1 124 ? 9.765 0.746 0.235 1.00 73.69 124 MET A O 1
ATOM 949 N N . LEU A 1 125 ? 10.967 2.391 -0.725 1.00 74.75 125 LEU A N 1
ATOM 950 C CA . LEU A 1 125 ? 11.536 1.585 -1.797 1.00 74.75 125 LEU A CA 1
ATOM 951 C C . LEU A 1 125 ? 12.704 0.754 -1.238 1.00 74.75 125 LEU A C 1
ATOM 953 O O . LEU A 1 125 ? 13.668 1.340 -0.745 1.00 74.75 125 LEU A O 1
ATOM 957 N N . ILE A 1 126 ? 12.633 -0.579 -1.307 1.00 64.25 126 ILE A N 1
ATOM 958 C CA . ILE A 1 126 ? 13.730 -1.469 -0.884 1.00 64.25 126 ILE A CA 1
ATOM 959 C C . ILE A 1 126 ? 14.712 -1.695 -2.032 1.00 64.25 126 ILE A C 1
ATOM 961 O O . ILE A 1 126 ? 15.909 -1.462 -1.878 1.00 64.25 126 ILE A O 1
ATOM 965 N N . SER A 1 127 ? 14.221 -2.198 -3.163 1.00 58.09 127 SER A N 1
ATOM 966 C CA . SER A 1 127 ? 15.055 -2.648 -4.278 1.00 58.09 127 SER A CA 1
ATOM 967 C C . SER A 1 127 ? 14.325 -2.509 -5.609 1.00 58.09 127 SER A C 1
ATOM 969 O O . SER A 1 127 ? 13.095 -2.518 -5.676 1.00 58.09 127 SER A O 1
ATOM 971 N N . ILE A 1 128 ? 15.114 -2.396 -6.676 1.00 60.44 128 ILE A N 1
ATOM 972 C CA . ILE A 1 128 ? 14.685 -2.759 -8.026 1.00 60.44 128 ILE A CA 1
ATOM 973 C C . ILE A 1 128 ? 14.934 -4.265 -8.107 1.00 60.44 128 ILE A C 1
ATOM 975 O O . ILE A 1 128 ? 16.071 -4.687 -7.891 1.00 60.44 128 ILE A O 1
ATOM 979 N N . ASP A 1 129 ? 13.899 -5.076 -8.331 1.00 55.66 129 ASP A N 1
ATOM 980 C CA . ASP A 1 129 ? 14.083 -6.522 -8.508 1.00 55.66 129 ASP A CA 1
ATOM 981 C C . ASP A 1 129 ? 14.663 -6.746 -9.918 1.00 55.66 129 ASP A C 1
ATOM 983 O O . ASP A 1 129 ? 13.942 -6.976 -10.884 1.00 55.66 129 ASP A O 1
ATOM 987 N N . SER A 1 130 ? 15.989 -6.625 -10.051 1.00 46.31 130 SER A N 1
ATOM 988 C CA . SER A 1 130 ? 16.710 -6.761 -11.327 1.00 46.31 130 SER A CA 1
ATOM 989 C C . SER A 1 130 ? 16.534 -8.137 -11.980 1.00 46.31 130 SER A C 1
ATOM 991 O O . SER A 1 130 ? 16.631 -8.243 -13.198 1.00 46.31 130 SER A O 1
ATOM 993 N N . ASP A 1 131 ? 16.219 -9.164 -11.187 1.00 43.31 131 ASP A N 1
ATOM 994 C CA . ASP A 1 131 ? 15.953 -10.533 -11.650 1.00 43.31 131 ASP A CA 1
ATOM 995 C C . ASP A 1 131 ? 14.519 -10.724 -12.193 1.00 43.31 131 ASP A C 1
ATOM 997 O O . ASP A 1 131 ? 14.196 -11.790 -12.718 1.00 43.31 131 ASP A O 1
ATOM 1001 N N . GLU A 1 132 ? 13.649 -9.715 -12.056 1.00 47.22 132 GLU A N 1
ATOM 1002 C CA . GLU A 1 132 ? 12.243 -9.748 -12.487 1.00 47.22 132 GLU A CA 1
ATOM 1003 C C . GLU A 1 132 ? 11.900 -8.717 -13.572 1.00 47.22 132 GLU A C 1
ATOM 1005 O O . GLU A 1 132 ? 10.736 -8.576 -13.947 1.00 47.22 132 GLU A O 1
ATOM 1010 N N . VAL A 1 133 ? 12.903 -8.018 -14.109 1.00 54.34 133 VAL A N 1
ATOM 1011 C CA . VAL A 1 133 ? 12.735 -7.219 -15.326 1.00 54.34 133 VAL A CA 1
ATOM 1012 C C . VAL A 1 133 ? 12.428 -8.190 -16.471 1.00 54.34 133 VAL A C 1
ATOM 1014 O O . VAL A 1 133 ? 13.245 -9.048 -16.809 1.00 54.34 133 VAL A O 1
ATOM 1017 N N . THR A 1 134 ? 11.215 -8.114 -17.019 1.00 52.25 134 THR A N 1
ATOM 1018 C CA . THR A 1 134 ? 10.749 -9.019 -18.080 1.00 52.25 134 THR A CA 1
ATOM 1019 C C . THR A 1 134 ? 11.538 -8.825 -19.379 1.00 52.25 134 THR A C 1
ATOM 1021 O O . THR A 1 134 ? 12.259 -7.846 -19.551 1.00 52.25 134 THR A O 1
ATOM 1024 N N . GLN A 1 135 ? 11.435 -9.768 -20.322 1.00 48.41 135 GLN A N 1
ATOM 1025 C CA . GLN A 1 135 ? 11.962 -9.533 -21.670 1.00 48.41 135 GLN A CA 1
ATOM 1026 C C . GLN A 1 135 ? 11.179 -8.392 -22.347 1.00 48.41 135 GLN A C 1
ATOM 1028 O O . GLN A 1 135 ? 9.972 -8.275 -22.125 1.00 48.41 135 GLN A O 1
ATOM 1033 N N . P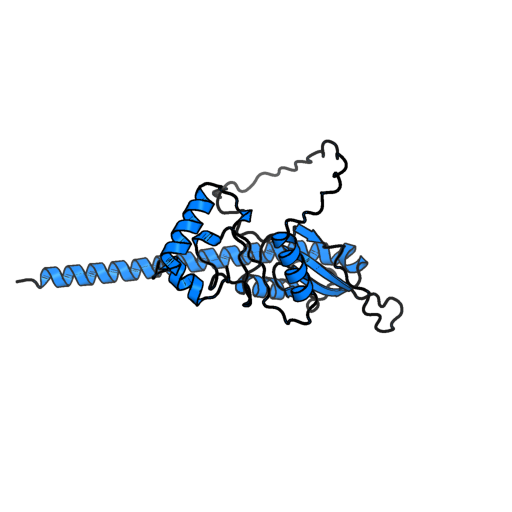RO A 1 136 ? 11.840 -7.559 -23.168 1.00 52.59 136 PRO A N 1
ATOM 1034 C CA . PRO A 1 136 ? 11.212 -6.408 -23.803 1.00 52.59 136 PRO A CA 1
ATOM 1035 C C . PRO A 1 136 ? 10.017 -6.806 -24.675 1.00 52.59 136 PRO A C 1
ATOM 1037 O O . PRO A 1 136 ? 10.074 -7.790 -25.412 1.00 52.59 136 PRO A O 1
ATOM 1040 N N . ARG A 1 137 ? 8.948 -6.000 -24.636 1.00 50.06 137 ARG A N 1
ATOM 1041 C CA . ARG A 1 137 ? 7.672 -6.278 -25.324 1.00 50.06 137 ARG A CA 1
ATOM 1042 C C . ARG A 1 137 ? 7.750 -6.226 -26.862 1.00 50.06 137 ARG A C 1
ATOM 1044 O O . ARG A 1 137 ? 6.819 -6.679 -27.514 1.00 50.06 137 ARG A O 1
ATOM 1051 N N . ASN A 1 138 ? 8.862 -5.728 -27.414 1.00 49.50 138 ASN A N 1
ATOM 1052 C CA . ASN A 1 138 ? 9.246 -5.750 -28.830 1.00 49.50 138 ASN A CA 1
ATOM 1053 C C . ASN A 1 138 ? 8.079 -5.452 -29.796 1.00 49.50 138 ASN A C 1
ATOM 1055 O O . ASN A 1 138 ? 7.728 -6.254 -30.657 1.00 49.50 138 ASN A O 1
ATOM 1059 N N . ASP A 1 139 ? 7.477 -4.272 -29.638 1.00 53.38 139 ASP A N 1
ATOM 1060 C CA . ASP A 1 139 ? 6.329 -3.793 -30.422 1.00 53.38 139 ASP A CA 1
ATOM 1061 C C . ASP A 1 139 ? 6.692 -3.261 -31.828 1.00 53.38 139 ASP A C 1
ATOM 1063 O O . ASP A 1 139 ? 5.843 -2.716 -32.531 1.00 53.38 139 ASP A O 1
ATOM 1067 N N . GLY A 1 140 ? 7.932 -3.484 -32.279 1.00 49.56 140 GLY A N 1
ATOM 1068 C CA . GLY A 1 140 ? 8.354 -3.303 -33.671 1.00 49.56 140 GLY A CA 1
ATOM 1069 C C . GLY A 1 140 ? 8.870 -1.909 -34.040 1.00 49.56 140 GLY A C 1
ATOM 1070 O O . GLY A 1 140 ? 9.261 -1.706 -35.189 1.00 49.56 140 GLY A O 1
ATOM 1071 N N . ALA A 1 141 ? 8.927 -0.957 -33.105 1.00 46.62 141 ALA A N 1
ATOM 1072 C CA . ALA A 1 141 ? 9.573 0.340 -33.328 1.00 46.62 141 ALA A CA 1
ATOM 1073 C C . ALA A 1 141 ? 11.097 0.273 -33.062 1.00 46.62 141 ALA A C 1
ATOM 1075 O O . ALA A 1 141 ? 11.526 -0.380 -32.115 1.00 46.62 141 ALA A O 1
ATOM 1076 N N . PRO A 1 142 ? 11.970 0.957 -33.827 1.00 38.88 142 PRO A N 1
ATOM 1077 C CA . PRO A 1 142 ? 13.400 1.010 -33.507 1.00 38.88 142 PRO A CA 1
ATOM 1078 C C . PRO A 1 142 ? 13.622 1.565 -32.085 1.00 38.88 142 PRO A C 1
ATOM 1080 O O . PRO A 1 142 ? 13.275 2.711 -31.812 1.00 38.88 142 PRO A O 1
ATOM 1083 N N . GLY A 1 143 ? 14.169 0.748 -31.173 1.00 49.31 143 GLY A N 1
ATOM 1084 C CA . GLY A 1 143 ? 14.313 1.083 -29.743 1.00 49.31 143 GLY A CA 1
ATOM 1085 C C . GLY A 1 143 ? 13.196 0.563 -28.816 1.00 49.31 143 GLY A C 1
ATOM 1086 O O . GLY A 1 143 ? 13.156 0.944 -27.651 1.00 49.31 143 GLY A O 1
ATOM 1087 N N . SER A 1 144 ? 12.311 -0.321 -29.294 1.00 48.91 144 SER A N 1
ATOM 1088 C CA . SER A 1 144 ? 11.106 -0.870 -28.630 1.00 48.91 144 SER A CA 1
ATOM 1089 C C . SER A 1 144 ? 11.320 -1.789 -27.417 1.00 48.91 144 SER A C 1
ATOM 1091 O O . SER A 1 144 ? 10.506 -2.680 -27.140 1.00 48.91 144 SER A O 1
ATOM 1093 N N . ALA A 1 145 ? 12.404 -1.618 -26.665 1.00 56.50 145 ALA A N 1
ATOM 1094 C CA . ALA A 1 145 ? 12.610 -2.375 -25.443 1.00 56.50 145 ALA A CA 1
ATOM 1095 C C . ALA A 1 145 ? 11.787 -1.770 -24.291 1.00 56.50 145 ALA A C 1
ATOM 1097 O O . ALA A 1 145 ? 12.331 -1.194 -23.355 1.00 56.50 145 ALA A O 1
ATOM 1098 N N . LEU A 1 146 ? 10.456 -1.840 -24.392 1.00 67.31 146 LEU A N 1
ATOM 1099 C CA . LEU A 1 146 ? 9.559 -1.469 -23.302 1.00 67.31 146 LEU A CA 1
ATOM 1100 C C . LEU A 1 146 ? 9.509 -2.617 -22.296 1.00 67.31 146 LEU A C 1
ATOM 1102 O O . LEU A 1 146 ? 9.117 -3.737 -22.640 1.00 67.31 146 LEU A O 1
ATOM 1106 N N . TYR A 1 147 ? 9.921 -2.317 -21.069 1.00 69.56 147 TYR A N 1
ATOM 1107 C CA . TYR A 1 147 ? 9.992 -3.261 -19.965 1.00 69.56 147 TYR A CA 1
ATOM 1108 C C . TYR A 1 147 ? 8.819 -3.070 -19.007 1.00 69.56 147 TYR A C 1
ATOM 1110 O O . TYR A 1 147 ? 8.266 -1.974 -18.867 1.00 69.56 147 TYR A O 1
ATOM 1118 N N . GLU A 1 148 ? 8.480 -4.152 -18.314 1.00 76.75 148 GLU A N 1
ATOM 1119 C CA . GLU A 1 148 ? 7.742 -4.091 -17.060 1.00 76.75 148 GLU A CA 1
ATOM 1120 C C . GLU A 1 148 ? 8.773 -4.080 -15.929 1.00 76.75 148 GLU A C 1
ATOM 1122 O O . GLU A 1 148 ? 9.551 -5.025 -15.778 1.00 76.75 148 GLU A O 1
ATOM 1127 N N . VAL A 1 149 ? 8.832 -2.979 -15.179 1.00 80.00 149 VAL A N 1
ATOM 1128 C CA . VAL A 1 149 ? 9.862 -2.777 -14.151 1.00 80.00 149 VAL A CA 1
ATOM 1129 C C . VAL A 1 149 ? 9.219 -2.797 -12.764 1.00 80.00 149 VAL A C 1
ATOM 1131 O O . VAL A 1 149 ? 8.581 -1.809 -12.378 1.00 80.00 149 VAL A O 1
ATOM 1134 N N . PRO A 1 150 ? 9.359 -3.904 -12.008 1.00 78.56 150 PRO A N 1
ATOM 1135 C CA . PRO A 1 150 ? 8.843 -4.009 -10.652 1.00 78.56 150 PRO A CA 1
ATOM 1136 C C . PRO A 1 150 ? 9.800 -3.381 -9.628 1.00 78.56 150 PRO A C 1
ATOM 1138 O O . PRO A 1 150 ? 10.998 -3.663 -9.561 1.00 78.56 150 PRO A O 1
ATOM 1141 N N . PHE A 1 151 ? 9.227 -2.552 -8.769 1.00 82.25 151 PHE A N 1
ATOM 1142 C CA . PHE A 1 151 ? 9.880 -1.875 -7.662 1.00 82.25 151 PHE A CA 1
ATOM 1143 C C . PHE A 1 151 ? 9.320 -2.390 -6.352 1.00 82.25 151 PHE A C 1
ATOM 1145 O O . PHE A 1 151 ? 8.123 -2.259 -6.092 1.00 82.25 151 PHE A O 1
ATOM 1152 N N . ARG A 1 152 ? 10.183 -2.940 -5.502 1.00 79.88 152 ARG A N 1
ATOM 1153 C CA . ARG A 1 152 ? 9.750 -3.561 -4.258 1.00 79.88 152 ARG A CA 1
ATOM 1154 C C . ARG A 1 152 ? 9.660 -2.554 -3.122 1.00 79.88 152 ARG A C 1
ATOM 1156 O O . ARG A 1 152 ? 10.596 -1.793 -2.866 1.00 79.88 152 ARG A O 1
ATOM 1163 N N . LEU A 1 153 ? 8.538 -2.587 -2.420 1.00 80.50 153 LEU A N 1
ATOM 1164 C CA . LEU A 1 153 ? 8.260 -1.800 -1.231 1.00 80.50 153 LEU A CA 1
ATOM 1165 C C . LEU A 1 153 ? 8.616 -2.584 0.034 1.00 80.50 153 LEU A C 1
ATOM 1167 O O . LEU A 1 153 ? 8.703 -3.811 0.032 1.00 80.50 153 LEU A O 1
ATOM 1171 N N . ASN A 1 154 ? 8.826 -1.869 1.138 1.00 68.00 154 ASN A N 1
ATOM 1172 C CA . ASN A 1 154 ? 9.061 -2.483 2.447 1.00 68.00 154 ASN A CA 1
ATOM 1173 C C . ASN A 1 154 ? 7.838 -3.168 3.041 1.00 68.00 154 ASN A C 1
ATOM 1175 O O . ASN A 1 154 ? 7.993 -4.155 3.761 1.00 68.00 154 ASN A O 1
ATOM 1179 N N . HIS A 1 155 ? 6.651 -2.682 2.697 1.00 68.94 155 HIS A N 1
ATOM 1180 C CA . HIS A 1 155 ? 5.378 -3.242 3.108 1.00 68.94 155 HIS A CA 1
ATOM 1181 C C . HIS A 1 155 ? 4.346 -3.080 1.994 1.00 68.94 155 HIS A C 1
ATOM 1183 O O . HIS A 1 155 ? 4.474 -2.225 1.115 1.00 68.94 155 HIS A O 1
ATOM 1189 N N . TYR A 1 156 ? 3.304 -3.903 2.063 1.00 73.44 156 TYR A N 1
ATOM 1190 C CA . TYR A 1 156 ? 2.141 -3.802 1.197 1.00 73.44 156 TYR A CA 1
ATOM 1191 C C . TYR A 1 156 ? 1.365 -2.499 1.489 1.00 73.44 156 TYR A C 1
ATOM 1193 O O . TYR A 1 156 ? 0.945 -2.297 2.632 1.00 73.44 156 TYR A O 1
ATOM 1201 N N . PRO A 1 157 ? 1.152 -1.611 0.501 1.00 80.94 157 PRO A N 1
ATOM 1202 C CA . PRO A 1 157 ? 0.344 -0.410 0.682 1.00 80.94 157 PRO A CA 1
ATOM 1203 C C . PRO A 1 157 ? -1.146 -0.750 0.750 1.00 80.94 157 PRO A C 1
ATOM 1205 O O . PRO A 1 157 ? -1.659 -1.449 -0.119 1.00 80.94 157 PRO A O 1
ATOM 1208 N N . ASN A 1 158 ? -1.885 -0.195 1.712 1.00 76.81 158 ASN A N 1
ATOM 1209 C CA . ASN A 1 158 ? -3.344 -0.338 1.718 1.00 76.81 158 ASN A CA 1
ATOM 1210 C C . ASN A 1 158 ? -4.020 0.486 0.606 1.00 76.81 158 ASN A C 1
ATOM 1212 O O . ASN A 1 158 ? -3.403 1.343 -0.029 1.00 76.81 158 ASN A O 1
ATOM 1216 N N . ARG A 1 159 ? -5.320 0.255 0.383 1.00 80.81 159 ARG A N 1
ATOM 1217 C CA . ARG A 1 159 ? -6.080 0.863 -0.724 1.00 80.81 159 ARG A CA 1
ATOM 1218 C C . ARG A 1 159 ? -5.997 2.392 -0.755 1.00 80.81 159 ARG A C 1
ATOM 1220 O O . ARG A 1 159 ? -5.821 2.964 -1.828 1.00 80.81 159 ARG A O 1
ATOM 1227 N N . THR A 1 160 ? -6.118 3.048 0.395 1.00 81.56 160 THR A N 1
ATOM 1228 C CA . THR A 1 160 ? -6.054 4.513 0.489 1.00 81.56 160 THR A CA 1
ATOM 1229 C C . THR A 1 160 ? -4.685 5.020 0.056 1.00 81.56 160 THR A C 1
ATOM 1231 O O . THR A 1 160 ? -4.594 5.934 -0.762 1.00 81.56 160 THR A O 1
ATOM 1234 N N . TRP A 1 161 ? -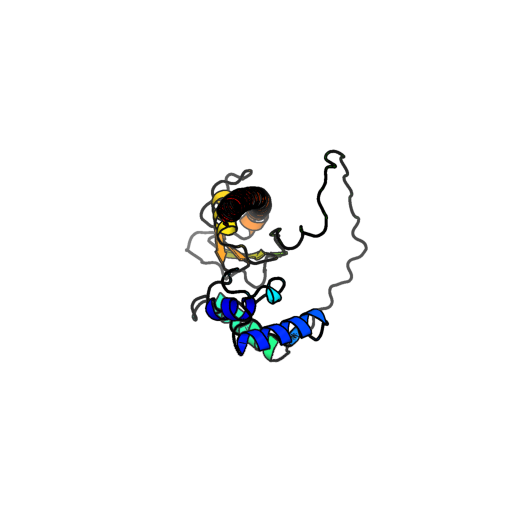3.613 4.390 0.541 1.00 90.00 161 TRP A N 1
ATOM 1235 C CA . TRP A 1 161 ? -2.259 4.735 0.123 1.00 90.00 161 TRP A CA 1
ATOM 1236 C C . TRP A 1 161 ? -2.055 4.489 -1.377 1.00 90.00 161 TRP A C 1
ATOM 1238 O O . TRP A 1 161 ? -1.534 5.360 -2.068 1.00 90.00 161 TRP A O 1
ATOM 1248 N N . GLN A 1 162 ? -2.521 3.351 -1.907 1.00 90.25 162 GLN A N 1
ATOM 1249 C CA . GLN A 1 162 ? -2.427 3.024 -3.337 1.00 90.25 162 GLN A CA 1
ATOM 1250 C C . GLN A 1 162 ? -3.099 4.084 -4.218 1.00 90.25 162 GLN A C 1
ATOM 1252 O O . GLN A 1 162 ? -2.534 4.515 -5.221 1.00 90.25 162 GLN A O 1
ATOM 1257 N N . GLN A 1 163 ? -4.295 4.534 -3.835 1.00 90.25 163 GLN A N 1
ATOM 1258 C CA . GLN A 1 163 ? -5.028 5.569 -4.566 1.00 90.25 163 GLN A CA 1
ATOM 1259 C C . GLN A 1 163 ? -4.290 6.908 -4.555 1.00 90.25 163 GLN A C 1
ATOM 1261 O O . GLN A 1 163 ? -4.158 7.538 -5.605 1.00 90.25 163 GLN A O 1
ATOM 1266 N N . LEU A 1 164 ? -3.773 7.317 -3.392 1.00 92.50 164 LEU A N 1
ATOM 1267 C CA . LEU A 1 164 ? -2.962 8.527 -3.267 1.00 92.50 164 LEU A CA 1
ATOM 1268 C C . LEU A 1 164 ? -1.689 8.433 -4.108 1.00 92.50 164 LEU A C 1
ATOM 1270 O O . LEU A 1 164 ? -1.365 9.377 -4.822 1.00 92.50 164 LEU A O 1
ATOM 1274 N N . PHE A 1 165 ? -1.003 7.289 -4.077 1.00 95.44 165 PHE A N 1
ATOM 1275 C CA . PHE A 1 165 ? 0.189 7.062 -4.883 1.00 95.44 165 PHE A CA 1
ATOM 1276 C C . PHE A 1 165 ? -0.108 7.200 -6.372 1.00 95.44 165 PHE A C 1
ATOM 1278 O O . PHE A 1 165 ? 0.583 7.945 -7.057 1.00 95.44 165 PHE A O 1
ATOM 1285 N N . LEU A 1 166 ? -1.138 6.522 -6.885 1.00 94.81 166 LEU A N 1
ATOM 1286 C CA . LEU A 1 166 ? -1.475 6.571 -8.311 1.00 94.81 166 LEU A CA 1
ATOM 1287 C C . LEU A 1 166 ? -1.898 7.982 -8.748 1.00 94.81 166 LEU A C 1
ATOM 1289 O O . LEU A 1 166 ? -1.566 8.406 -9.854 1.00 94.81 166 LEU A O 1
ATOM 1293 N N . ALA A 1 167 ? -2.595 8.729 -7.888 1.00 94.38 167 ALA A N 1
ATOM 1294 C CA . ALA A 1 167 ? -2.921 10.131 -8.142 1.00 94.38 167 ALA A CA 1
ATOM 1295 C C . ALA A 1 167 ? -1.659 11.010 -8.187 1.00 94.38 167 ALA A C 1
ATOM 1297 O O . ALA A 1 167 ? -1.461 11.758 -9.144 1.00 94.38 167 ALA A O 1
ATOM 1298 N N . ASN A 1 168 ? -0.770 10.856 -7.204 1.00 94.62 168 ASN A N 1
ATOM 1299 C CA . ASN A 1 168 ? 0.497 11.580 -7.139 1.00 94.62 168 ASN A CA 1
ATOM 1300 C C . ASN A 1 168 ? 1.450 11.178 -8.275 1.00 94.62 168 ASN A C 1
ATOM 1302 O O . ASN A 1 168 ? 2.199 12.012 -8.759 1.00 94.62 168 ASN A O 1
ATOM 1306 N N . TRP A 1 169 ? 1.420 9.931 -8.752 1.00 95.19 169 TRP A N 1
ATOM 1307 C CA . TRP A 1 169 ? 2.193 9.509 -9.920 1.00 95.19 169 TRP A CA 1
ATOM 1308 C C . TRP A 1 169 ? 1.649 10.121 -11.210 1.00 95.19 169 TRP A C 1
ATOM 1310 O O . TRP A 1 169 ? 2.429 10.507 -12.073 1.00 95.19 169 TRP A O 1
ATOM 1320 N N . ARG A 1 170 ? 0.327 10.250 -11.366 1.00 94.31 170 ARG A N 1
ATOM 1321 C CA . ARG A 1 170 ? -0.255 10.914 -12.545 1.00 94.31 170 ARG A CA 1
ATOM 1322 C C . ARG A 1 170 ? 0.157 12.377 -12.652 1.00 94.31 170 ARG A C 1
ATOM 1324 O O . ARG A 1 170 ? 0.378 12.852 -13.761 1.00 94.31 170 ARG A O 1
ATOM 1331 N N . SER A 1 171 ? 0.273 13.061 -11.518 1.00 91.56 171 SER A N 1
ATOM 1332 C CA . SER A 1 171 ? 0.649 14.473 -11.442 1.00 91.56 171 SER A CA 1
ATOM 1333 C C . SER A 1 171 ? 1.611 14.719 -10.271 1.00 91.56 171 SER A C 1
ATOM 1335 O O . SER A 1 171 ? 1.189 15.216 -9.224 1.00 91.56 171 SER A O 1
ATOM 1337 N N . PRO A 1 172 ? 2.895 14.359 -10.417 1.00 91.00 172 PRO A N 1
ATOM 1338 C CA . PRO A 1 172 ? 3.881 14.481 -9.348 1.00 91.00 172 PRO A CA 1
ATOM 1339 C C . PRO A 1 172 ? 4.255 15.941 -9.093 1.00 91.00 172 PRO A C 1
ATOM 1341 O O . PRO A 1 172 ? 4.209 16.781 -9.990 1.00 91.00 172 PRO A O 1
ATOM 1344 N N . SER A 1 173 ? 4.687 16.238 -7.868 1.00 84.12 173 SER A N 1
ATOM 1345 C CA . SER A 1 173 ? 5.136 17.581 -7.472 1.00 84.12 173 SER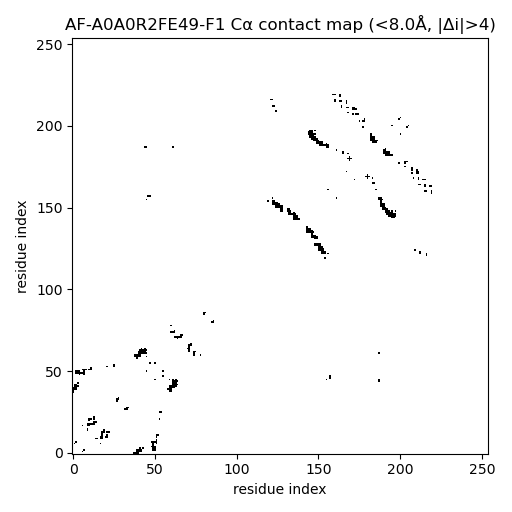 A CA 1
ATOM 1346 C C . SER A 1 173 ? 6.387 18.042 -8.228 1.00 84.12 173 SER A C 1
ATOM 1348 O O . SER A 1 173 ? 6.592 19.240 -8.414 1.00 84.12 173 SER A O 1
ATOM 1350 N N . GLN A 1 174 ? 7.217 17.096 -8.683 1.00 84.38 174 GLN A N 1
ATOM 1351 C CA . GLN A 1 174 ? 8.384 17.342 -9.527 1.00 84.38 174 GLN A CA 1
ATOM 1352 C C . GLN A 1 174 ? 8.511 16.246 -10.591 1.00 84.38 174 GLN A C 1
ATOM 1354 O O . GLN A 1 174 ? 8.592 15.056 -10.268 1.00 84.38 174 GLN A O 1
ATOM 1359 N N . PHE A 1 175 ? 8.570 16.644 -11.862 1.00 85.06 175 PHE A N 1
ATOM 1360 C CA . PHE A 1 175 ? 8.759 15.736 -12.992 1.00 85.06 175 PHE A CA 1
ATOM 1361 C C . PHE A 1 175 ? 9.520 16.374 -14.148 1.00 85.06 175 PHE A C 1
ATOM 1363 O O . PHE A 1 175 ? 9.645 17.592 -14.242 1.00 85.06 175 PHE A O 1
ATOM 1370 N N . THR A 1 176 ? 10.041 15.518 -15.024 1.00 82.50 176 THR A N 1
ATOM 1371 C CA . THR A 1 176 ? 10.625 15.907 -16.310 1.00 82.50 176 THR A CA 1
ATOM 1372 C C . THR A 1 176 ? 9.588 15.762 -17.423 1.00 82.50 176 THR A C 1
ATOM 1374 O O . THR A 1 176 ? 8.585 15.073 -17.255 1.00 82.50 176 THR A O 1
ATOM 1377 N N . SER A 1 177 ? 9.841 16.347 -18.596 1.00 81.81 177 SER A N 1
ATOM 1378 C CA . SER A 1 177 ? 8.980 16.170 -19.778 1.00 81.81 177 SER A CA 1
ATOM 1379 C C . SER A 1 177 ? 8.831 14.708 -20.228 1.00 81.81 177 SER A C 1
ATOM 1381 O O . SER A 1 177 ? 7.862 14.385 -20.904 1.00 81.81 177 SER A O 1
ATOM 1383 N N . MET A 1 178 ? 9.748 13.822 -19.822 1.00 84.44 178 MET A N 1
ATOM 1384 C CA . MET A 1 178 ? 9.691 12.376 -20.083 1.00 84.44 178 MET A CA 1
ATOM 1385 C C . MET A 1 178 ? 8.726 11.621 -19.154 1.00 84.44 178 MET A C 1
ATOM 1387 O O . MET A 1 178 ? 8.562 10.409 -19.280 1.00 84.44 178 MET A O 1
ATOM 1391 N N . HIS A 1 179 ? 8.096 12.295 -18.189 1.00 88.12 179 HIS A N 1
ATOM 1392 C CA . HIS A 1 179 ? 7.194 11.645 -17.244 1.00 88.12 179 HIS A CA 1
ATOM 1393 C C . HIS A 1 179 ? 5.919 11.129 -17.909 1.00 88.12 179 HIS A C 1
ATOM 1395 O O . HIS A 1 179 ? 5.225 11.852 -18.622 1.00 88.12 179 HIS A O 1
ATOM 1401 N N . ARG A 1 180 ? 5.566 9.878 -17.606 1.00 86.75 180 ARG A N 1
ATOM 1402 C CA . ARG A 1 180 ? 4.367 9.217 -18.124 1.00 86.75 180 ARG A CA 1
ATOM 1403 C C . ARG A 1 180 ? 3.451 8.863 -16.956 1.00 86.75 180 ARG A C 1
ATOM 1405 O O . ARG A 1 180 ? 3.673 7.900 -16.230 1.00 86.75 180 ARG A O 1
ATOM 1412 N N . GLY A 1 181 ? 2.382 9.631 -16.773 1.00 88.31 181 GLY A N 1
ATOM 1413 C CA . GLY A 1 181 ? 1.493 9.477 -15.615 1.00 88.31 181 GLY A CA 1
ATOM 1414 C C . GLY A 1 181 ? 0.670 8.181 -15.581 1.00 88.31 181 GLY A C 1
ATOM 1415 O O . GLY A 1 181 ? 0.149 7.822 -14.531 1.00 88.31 181 GLY A O 1
ATOM 1416 N N . ASN A 1 182 ? 0.547 7.458 -16.698 1.00 89.38 182 ASN A N 1
ATOM 1417 C CA . ASN A 1 182 ? -0.365 6.311 -16.817 1.00 89.38 182 ASN A CA 1
ATOM 1418 C C . ASN A 1 182 ? 0.327 4.938 -16.846 1.00 89.38 182 ASN A C 1
ATOM 1420 O O . ASN A 1 182 ? -0.357 3.932 -17.003 1.00 89.38 182 ASN A O 1
ATOM 1424 N N . ILE A 1 183 ? 1.653 4.883 -16.682 1.00 89.25 183 ILE A N 1
ATOM 1425 C CA . ILE A 1 183 ? 2.411 3.619 -16.740 1.00 89.25 183 ILE A CA 1
ATOM 1426 C C . ILE A 1 183 ? 2.517 2.906 -15.387 1.00 89.25 183 ILE A C 1
ATOM 1428 O O . ILE A 1 183 ? 2.905 1.745 -15.345 1.00 89.25 183 ILE A O 1
ATOM 1432 N N . ALA A 1 184 ? 2.198 3.578 -14.275 1.00 91.94 184 ALA A N 1
ATOM 1433 C CA . ALA A 1 184 ? 2.331 2.983 -12.951 1.00 91.94 184 ALA A CA 1
ATOM 1434 C C . ALA A 1 184 ? 1.096 2.173 -12.550 1.00 91.94 184 ALA A C 1
ATOM 1436 O O . ALA A 1 184 ? -0.045 2.625 -12.676 1.00 91.94 184 ALA A O 1
ATOM 1437 N N . LYS A 1 185 ? 1.349 0.998 -11.981 1.00 89.94 185 LYS A N 1
ATOM 1438 C CA . LYS A 1 185 ? 0.368 0.121 -11.338 1.00 89.94 185 LYS A CA 1
ATOM 1439 C C . LYS A 1 185 ? 0.923 -0.336 -9.992 1.00 89.94 185 LYS A C 1
ATOM 1441 O O . LYS A 1 185 ? 2.129 -0.284 -9.764 1.00 89.94 185 LYS A O 1
ATOM 1446 N N . ILE A 1 186 ? 0.048 -0.782 -9.098 1.00 86.44 186 ILE A N 1
ATOM 1447 C CA . ILE A 1 186 ? 0.448 -1.418 -7.840 1.00 86.44 186 ILE A CA 1
ATOM 1448 C C . ILE A 1 186 ? -0.110 -2.834 -7.837 1.00 86.44 186 ILE A C 1
ATOM 1450 O O . ILE A 1 186 ? -1.289 -3.030 -8.126 1.00 86.44 186 ILE A O 1
ATOM 1454 N N . SER A 1 187 ? 0.738 -3.800 -7.503 1.00 80.75 187 SER A N 1
ATOM 1455 C CA . SER A 1 187 ? 0.346 -5.180 -7.231 1.00 80.75 187 SER A CA 1
ATOM 1456 C C . SER A 1 187 ? 1.153 -5.686 -6.042 1.00 80.75 187 SER A C 1
ATOM 1458 O O . SER A 1 187 ? 2.380 -5.594 -6.038 1.00 80.75 187 SER A O 1
ATOM 1460 N N . GLY A 1 188 ? 0.476 -6.177 -5.004 1.00 78.94 188 GLY A N 1
ATOM 1461 C CA . GLY A 1 188 ? 1.156 -6.617 -3.788 1.00 78.94 188 GLY A CA 1
ATOM 1462 C C . GLY A 1 188 ? 2.012 -5.508 -3.153 1.00 78.94 188 GLY A C 1
ATOM 1463 O O . GLY A 1 188 ? 1.612 -4.347 -3.072 1.00 78.94 188 GLY A O 1
ATOM 1464 N N . ASP A 1 189 ? 3.208 -5.877 -2.693 1.00 78.31 189 ASP A N 1
ATOM 1465 C CA . ASP A 1 189 ? 4.240 -4.974 -2.170 1.00 78.31 189 ASP A CA 1
ATOM 1466 C C . ASP A 1 189 ? 5.065 -4.316 -3.290 1.00 78.31 189 ASP A C 1
ATOM 1468 O O . ASP A 1 189 ? 6.219 -3.950 -3.067 1.00 78.31 189 ASP A O 1
ATOM 1472 N N . ARG A 1 190 ? 4.524 -4.191 -4.510 1.00 84.12 190 ARG A N 1
ATOM 1473 C CA . ARG A 1 190 ? 5.279 -3.726 -5.677 1.00 84.12 190 ARG A CA 1
ATOM 1474 C C . ARG A 1 190 ? 4.580 -2.610 -6.430 1.00 84.12 190 ARG A C 1
ATOM 1476 O O . ARG A 1 190 ? 3.379 -2.656 -6.688 1.00 84.12 190 ARG A O 1
ATOM 1483 N N . ILE A 1 191 ? 5.377 -1.633 -6.844 1.00 89.12 191 ILE A N 1
ATOM 1484 C CA . ILE A 1 191 ? 4.998 -0.667 -7.874 1.00 89.12 191 ILE A CA 1
ATOM 1485 C C . ILE A 1 191 ? 5.558 -1.177 -9.192 1.00 89.12 191 ILE A C 1
ATOM 1487 O O . ILE A 1 191 ? 6.733 -1.511 -9.278 1.00 89.12 191 ILE A O 1
ATOM 1491 N N . ILE A 1 192 ? 4.729 -1.231 -10.218 1.00 87.25 192 ILE A N 1
ATOM 1492 C CA . ILE A 1 192 ? 5.095 -1.724 -11.538 1.00 87.25 192 ILE A CA 1
ATOM 1493 C C . ILE A 1 192 ? 5.003 -0.554 -12.507 1.00 87.25 192 ILE A C 1
ATOM 1495 O O . ILE A 1 192 ? 3.948 0.073 -12.603 1.00 87.25 192 ILE A O 1
ATOM 1499 N N . LEU A 1 193 ? 6.091 -0.262 -13.218 1.00 89.19 193 LEU A N 1
ATOM 1500 C CA . LEU A 1 193 ? 6.064 0.651 -14.359 1.00 89.19 193 LEU A CA 1
ATOM 1501 C C . LEU A 1 193 ? 5.976 -0.179 -15.645 1.00 89.19 193 LEU A C 1
ATOM 1503 O O . LEU A 1 193 ? 6.914 -0.898 -15.976 1.00 89.19 193 LEU A O 1
ATOM 1507 N N . ASP A 1 194 ? 4.836 -0.102 -16.331 1.00 84.00 194 ASP A N 1
ATOM 1508 C CA . ASP A 1 194 ? 4.507 -0.852 -17.549 1.00 84.00 194 ASP A CA 1
ATOM 1509 C C . ASP A 1 194 ? 4.608 0.068 -18.772 1.00 84.00 194 ASP A C 1
ATOM 1511 O O . ASP A 1 194 ? 3.779 0.963 -18.954 1.00 84.00 194 ASP A O 1
ATOM 1515 N N . GLY A 1 195 ? 5.635 -0.137 -19.603 1.00 78.38 195 GLY A N 1
ATOM 1516 C CA . GLY A 1 195 ? 5.817 0.628 -20.839 1.00 78.38 195 GLY A CA 1
ATOM 1517 C C . GLY A 1 195 ? 6.866 1.737 -20.750 1.00 78.38 195 GLY A C 1
ATOM 1518 O O . GLY A 1 195 ? 6.630 2.854 -21.221 1.00 78.38 195 GLY A O 1
ATOM 1519 N N . THR A 1 196 ? 8.025 1.437 -20.158 1.00 79.06 196 THR A N 1
ATOM 1520 C CA . THR A 1 196 ? 9.179 2.350 -20.090 1.00 79.06 196 THR A CA 1
ATOM 1521 C C . THR A 1 196 ? 10.494 1.627 -20.386 1.00 79.06 196 THR A C 1
ATOM 1523 O O . THR A 1 196 ? 10.604 0.415 -20.189 1.00 79.06 196 THR A O 1
ATOM 1526 N N . MET A 1 197 ? 11.482 2.368 -20.890 1.00 80.94 197 MET A N 1
ATOM 1527 C CA . MET A 1 197 ? 12.843 1.871 -21.091 1.00 80.94 197 MET A CA 1
ATOM 1528 C C . MET A 1 197 ? 13.631 1.861 -19.775 1.00 80.94 197 MET A C 1
ATOM 1530 O O . MET A 1 197 ? 13.406 2.679 -18.880 1.00 80.94 197 MET A O 1
ATOM 1534 N N . ILE A 1 198 ? 14.599 0.951 -19.647 1.00 76.31 198 ILE A N 1
ATOM 1535 C CA . ILE A 1 198 ? 15.399 0.836 -18.419 1.00 76.31 198 ILE A CA 1
ATOM 1536 C C . ILE A 1 198 ? 16.274 2.083 -18.181 1.00 76.31 198 ILE A C 1
ATOM 1538 O O . ILE A 1 198 ? 16.560 2.446 -17.037 1.00 76.31 198 ILE A O 1
ATOM 1542 N N . GLU A 1 199 ? 16.659 2.775 -19.253 1.00 78.50 199 GLU A N 1
ATOM 1543 C CA . GLU A 1 199 ? 17.360 4.058 -19.238 1.00 78.50 199 GLU A CA 1
ATOM 1544 C C . GLU A 1 199 ? 16.456 5.173 -18.699 1.00 78.50 199 GLU A C 1
ATOM 1546 O O . GLU A 1 199 ? 16.846 5.872 -17.766 1.00 78.50 199 GLU A O 1
ATOM 1551 N N . GLU A 1 200 ? 15.211 5.280 -19.187 1.00 83.00 200 GLU A N 1
ATOM 1552 C CA . GLU A 1 200 ? 14.220 6.239 -18.667 1.00 83.00 200 GLU A CA 1
ATOM 1553 C C . GLU A 1 200 ? 13.964 6.014 -17.169 1.00 83.00 200 GLU A C 1
ATOM 1555 O O . GLU A 1 200 ? 13.830 6.966 -16.390 1.00 83.00 200 GLU A O 1
ATOM 1560 N N . VAL A 1 201 ? 13.941 4.746 -16.745 1.00 84.12 201 VAL A N 1
ATOM 1561 C CA . VAL A 1 201 ? 13.829 4.381 -15.333 1.00 84.12 201 VAL A CA 1
ATOM 1562 C C . VAL A 1 201 ? 14.990 4.924 -14.511 1.00 84.12 201 VAL A C 1
ATOM 1564 O O . VAL A 1 201 ? 14.763 5.536 -13.463 1.00 84.12 201 VAL A O 1
ATOM 1567 N N . ARG A 1 202 ? 16.222 4.701 -14.971 1.00 82.62 202 ARG A N 1
ATOM 1568 C CA . ARG A 1 202 ? 17.443 5.127 -14.282 1.00 82.62 202 ARG A CA 1
ATOM 1569 C C . ARG A 1 202 ? 17.548 6.647 -14.199 1.00 82.62 202 ARG A C 1
ATOM 1571 O O . ARG A 1 202 ? 17.819 7.175 -13.119 1.00 82.62 202 ARG A O 1
ATOM 1578 N N . ASP A 1 203 ? 17.319 7.320 -15.319 1.00 79.81 203 ASP A N 1
ATOM 1579 C CA . ASP A 1 203 ? 17.649 8.734 -15.486 1.00 79.81 203 ASP A CA 1
ATOM 1580 C C . ASP A 1 203 ? 16.529 9.651 -14.976 1.00 79.81 203 ASP A C 1
ATOM 1582 O O . ASP A 1 203 ? 16.798 10.749 -14.479 1.00 79.81 203 ASP A O 1
ATOM 1586 N N . TYR A 1 204 ? 15.272 9.191 -15.032 1.00 85.75 204 TYR A N 1
ATOM 1587 C CA . TYR A 1 204 ? 14.105 10.014 -14.710 1.00 85.75 204 TYR A CA 1
ATOM 1588 C C . TYR A 1 204 ? 13.171 9.362 -13.688 1.00 85.75 204 TYR A C 1
ATOM 1590 O O . TYR A 1 204 ? 12.977 9.906 -12.593 1.00 85.75 204 TYR A O 1
ATOM 1598 N N . HIS A 1 205 ? 12.585 8.203 -14.006 1.00 87.38 205 HIS A N 1
ATOM 1599 C CA . HIS A 1 205 ? 11.450 7.697 -13.229 1.00 87.38 205 HIS A CA 1
ATOM 1600 C C . HIS A 1 205 ? 11.821 7.298 -11.804 1.00 87.38 205 HIS A C 1
ATOM 1602 O O . HIS A 1 205 ? 11.013 7.517 -10.908 1.00 87.38 205 HIS A O 1
ATOM 1608 N N . LEU A 1 206 ? 13.034 6.798 -11.541 1.00 86.62 206 LEU A N 1
ATOM 1609 C CA . LEU A 1 206 ? 13.461 6.452 -10.183 1.00 86.62 206 LEU A CA 1
ATOM 1610 C C . LEU A 1 206 ? 13.468 7.673 -9.251 1.00 86.62 206 LEU A C 1
ATOM 1612 O O . LEU A 1 206 ? 13.098 7.564 -8.078 1.00 86.62 206 LEU A O 1
ATOM 1616 N N . LYS A 1 207 ? 13.871 8.844 -9.761 1.00 85.12 207 LYS A N 1
ATOM 1617 C CA . LYS A 1 207 ? 13.843 10.094 -8.992 1.00 85.12 207 LYS A CA 1
ATOM 1618 C C . LYS A 1 207 ? 12.402 10.514 -8.713 1.00 85.12 207 LYS A C 1
ATOM 1620 O O . LYS A 1 207 ? 12.063 10.758 -7.557 1.00 85.12 207 LYS A O 1
ATOM 1625 N N . THR A 1 208 ? 11.554 10.539 -9.740 1.00 89.94 208 THR A N 1
ATOM 1626 C CA . THR A 1 208 ? 10.127 10.867 -9.595 1.00 89.94 208 THR A CA 1
ATOM 1627 C C . THR A 1 208 ? 9.425 9.904 -8.639 1.00 89.94 208 THR A C 1
ATOM 1629 O O . THR A 1 208 ? 8.672 10.341 -7.775 1.00 89.94 208 THR A O 1
ATOM 1632 N N . LEU A 1 209 ? 9.729 8.608 -8.709 1.00 90.38 209 LEU A N 1
ATOM 1633 C CA . LEU A 1 209 ? 9.142 7.577 -7.858 1.00 90.38 209 LEU A CA 1
ATOM 1634 C C . LEU A 1 209 ? 9.422 7.839 -6.376 1.00 90.38 209 LEU A C 1
ATOM 1636 O O . LEU A 1 209 ? 8.510 7.774 -5.554 1.00 90.38 209 LEU A O 1
ATOM 1640 N N . LYS A 1 210 ? 10.665 8.195 -6.031 1.00 86.88 210 LYS A N 1
ATOM 1641 C CA . LYS A 1 210 ? 11.041 8.548 -4.652 1.00 86.88 210 LYS A CA 1
ATOM 1642 C C . LYS A 1 210 ? 10.250 9.751 -4.136 1.00 86.88 210 LYS A C 1
ATOM 1644 O O . LYS A 1 210 ? 9.757 9.701 -3.011 1.00 86.88 210 LYS A O 1
ATOM 1649 N N . ILE A 1 211 ? 10.095 10.786 -4.961 1.00 87.56 211 ILE A N 1
ATOM 1650 C CA . ILE A 1 211 ? 9.340 12.001 -4.616 1.00 87.56 211 ILE A CA 1
ATOM 1651 C C . ILE A 1 211 ? 7.862 11.664 -4.396 1.00 87.56 211 ILE A C 1
ATOM 1653 O O . ILE A 1 211 ? 7.295 11.992 -3.357 1.00 87.56 211 ILE A O 1
ATOM 1657 N N . VAL A 1 212 ? 7.258 10.917 -5.321 1.00 92.62 212 VAL A N 1
ATOM 1658 C CA . VAL A 1 212 ? 5.855 10.491 -5.231 1.00 92.62 212 VAL A CA 1
ATOM 1659 C C . VAL A 1 212 ? 5.604 9.653 -3.978 1.00 92.62 212 VAL A C 1
ATOM 1661 O O . VAL A 1 212 ? 4.607 9.872 -3.290 1.00 92.62 212 VAL A O 1
ATOM 1664 N N . ILE A 1 213 ? 6.499 8.723 -3.631 1.00 89.50 213 ILE A N 1
ATOM 1665 C CA . ILE A 1 213 ? 6.388 7.926 -2.398 1.00 89.50 213 ILE A CA 1
ATOM 1666 C C . ILE A 1 213 ? 6.435 8.833 -1.160 1.00 89.50 213 ILE A C 1
ATOM 1668 O O . ILE A 1 213 ? 5.622 8.672 -0.247 1.00 89.50 213 ILE A O 1
ATOM 1672 N N . GLN A 1 214 ? 7.355 9.801 -1.119 1.00 86.56 214 GLN A N 1
ATOM 1673 C CA . GLN A 1 214 ? 7.474 10.744 -0.003 1.00 86.56 214 GLN A CA 1
ATOM 1674 C C . GLN A 1 214 ? 6.214 11.600 0.163 1.00 86.56 214 GLN A C 1
ATOM 1676 O O . GLN A 1 214 ? 5.669 11.681 1.268 1.00 86.56 214 GLN A O 1
ATOM 1681 N N . ASP A 1 215 ? 5.710 12.175 -0.929 1.00 87.94 215 ASP A N 1
ATOM 1682 C CA . ASP A 1 215 ? 4.487 12.980 -0.919 1.00 87.94 215 ASP A CA 1
ATOM 1683 C C . ASP A 1 215 ? 3.270 12.148 -0.511 1.00 87.94 215 ASP A C 1
ATOM 1685 O O . ASP A 1 215 ? 2.449 12.591 0.298 1.00 87.94 215 ASP A O 1
ATOM 1689 N N . THR A 1 216 ? 3.186 10.909 -0.995 1.00 92.31 216 THR A N 1
ATOM 1690 C CA . THR A 1 216 ? 2.114 9.974 -0.637 1.00 92.31 216 THR A CA 1
ATOM 1691 C C . THR A 1 216 ? 2.144 9.645 0.849 1.00 92.31 216 THR A C 1
ATOM 1693 O O . THR A 1 216 ? 1.118 9.765 1.514 1.00 92.31 216 THR A O 1
ATOM 1696 N N . ASN A 1 217 ? 3.311 9.315 1.408 1.00 83.44 217 ASN A N 1
ATOM 1697 C CA . ASN A 1 217 ? 3.456 9.069 2.845 1.00 83.44 217 ASN A CA 1
ATOM 1698 C C . ASN A 1 217 ? 3.039 10.287 3.680 1.00 83.44 217 ASN A C 1
ATOM 1700 O O . ASN A 1 217 ? 2.342 10.142 4.685 1.00 83.44 217 ASN A O 1
ATOM 1704 N N . LYS A 1 218 ? 3.424 11.497 3.254 1.00 85.06 218 LYS A N 1
ATOM 1705 C CA . LYS A 1 218 ? 3.062 12.748 3.933 1.00 85.06 218 LYS A CA 1
ATOM 1706 C C . LYS A 1 218 ? 1.552 12.988 3.917 1.00 85.06 218 LYS A C 1
ATOM 1708 O O . LYS A 1 218 ? 0.978 13.331 4.951 1.00 85.06 218 LYS A O 1
ATOM 1713 N N . GLN A 1 219 ? 0.904 12.808 2.767 1.00 87.06 219 GLN A N 1
ATOM 1714 C CA . GLN A 1 219 ? -0.549 12.945 2.631 1.00 87.06 219 GLN A CA 1
ATOM 1715 C C . GLN A 1 219 ? -1.292 11.878 3.437 1.00 87.06 219 GLN A C 1
ATOM 1717 O O . GLN A 1 219 ? -2.205 12.200 4.194 1.00 87.06 219 GLN A O 1
ATOM 1722 N N . TYR A 1 220 ? -0.854 10.627 3.336 1.00 85.44 220 TYR A N 1
ATOM 1723 C CA . TYR A 1 220 ? -1.442 9.506 4.052 1.00 85.44 220 TYR A CA 1
ATOM 1724 C C . TYR A 1 220 ? -1.371 9.702 5.573 1.00 85.44 220 TYR A C 1
ATOM 1726 O O . TYR A 1 220 ? -2.387 9.591 6.256 1.00 85.44 220 TYR A O 1
ATOM 1734 N N . LYS A 1 221 ? -0.210 10.113 6.104 1.00 79.00 221 LYS A N 1
ATOM 1735 C CA . LYS A 1 221 ? -0.044 10.430 7.532 1.00 79.00 221 LYS A CA 1
ATOM 1736 C C . LYS A 1 221 ? -1.024 11.510 8.001 1.00 79.00 221 LYS A C 1
ATOM 1738 O O . LYS A 1 221 ? -1.627 11.369 9.060 1.00 79.00 221 LYS A O 1
ATOM 1743 N N . ARG A 1 222 ? -1.221 12.569 7.206 1.00 82.06 222 ARG A N 1
ATOM 1744 C CA . ARG A 1 222 ? -2.183 13.642 7.520 1.00 82.06 222 ARG A CA 1
ATOM 1745 C C . ARG A 1 222 ? -3.623 13.133 7.567 1.00 82.06 222 ARG A C 1
ATOM 1747 O O . ARG A 1 222 ? -4.363 13.529 8.462 1.00 82.06 222 ARG A O 1
ATOM 1754 N N . LEU A 1 223 ? -4.012 12.262 6.635 1.00 77.31 223 LEU A N 1
ATOM 1755 C CA . LEU A 1 223 ? -5.349 11.661 6.634 1.00 77.31 223 LEU A CA 1
ATOM 1756 C C . LEU A 1 223 ? -5.578 10.781 7.863 1.00 77.31 223 LEU A C 1
ATOM 1758 O O . LEU A 1 223 ? -6.623 10.901 8.491 1.00 77.31 223 LEU A O 1
ATOM 1762 N N . MET A 1 224 ? -4.598 9.955 8.238 1.00 75.12 224 MET A N 1
ATOM 1763 C CA . MET A 1 224 ? -4.713 9.086 9.414 1.00 75.12 224 MET A CA 1
ATOM 1764 C C . MET A 1 224 ? -4.865 9.887 10.711 1.00 75.12 224 MET A C 1
ATOM 1766 O O . MET A 1 224 ? -5.732 9.575 11.519 1.00 75.12 224 MET A O 1
ATOM 1770 N N . ILE A 1 225 ? -4.082 10.961 10.883 1.00 73.62 225 ILE A N 1
ATOM 1771 C CA . ILE A 1 225 ? -4.203 11.852 12.050 1.00 73.62 225 ILE A CA 1
ATOM 1772 C C . ILE A 1 225 ? -5.603 12.475 12.113 1.00 73.62 225 ILE A C 1
ATOM 1774 O O . ILE A 1 225 ? -6.220 12.499 13.174 1.00 73.62 225 ILE A O 1
ATOM 1778 N N . LYS A 1 226 ? -6.116 12.956 10.975 1.00 76.69 226 LYS A N 1
ATOM 1779 C CA . LYS A 1 226 ? -7.436 13.589 10.906 1.00 76.69 226 LYS A CA 1
ATOM 1780 C C . LYS A 1 226 ? -8.567 12.609 11.231 1.00 76.69 226 LYS A C 1
ATOM 1782 O O . LYS A 1 226 ? -9.506 12.981 11.929 1.00 76.69 226 LYS A O 1
ATOM 1787 N N . GLU A 1 227 ? -8.482 11.378 10.734 1.00 73.69 227 GLU A N 1
ATOM 1788 C CA . GLU A 1 227 ? -9.489 10.351 11.009 1.00 73.69 227 GLU A CA 1
ATOM 1789 C C . GLU A 1 227 ? -9.462 9.921 12.480 1.00 73.69 227 GLU A C 1
ATOM 1791 O O . GLU A 1 227 ? -10.515 9.828 13.105 1.00 73.69 227 GLU A O 1
ATOM 1796 N N . GLN A 1 228 ? -8.273 9.763 13.069 1.00 67.44 228 GLN A N 1
ATOM 1797 C CA . GLN A 1 228 ? -8.138 9.445 14.492 1.00 67.44 228 GLN A CA 1
ATOM 1798 C C . GLN A 1 228 ? -8.770 10.527 15.376 1.00 67.44 228 GLN A C 1
ATOM 1800 O O . GLN A 1 228 ? -9.586 10.219 16.239 1.00 67.44 228 GLN A O 1
ATOM 1805 N N . GLN A 1 229 ? -8.468 11.802 15.107 1.00 73.00 229 GLN A N 1
ATOM 1806 C CA . GLN A 1 229 ? -9.055 12.931 15.838 1.00 73.00 229 GLN A CA 1
ATOM 1807 C C . GLN A 1 229 ? -10.585 12.947 15.754 1.00 73.00 229 GLN A C 1
ATOM 1809 O O . GLN A 1 229 ? -11.261 13.281 16.726 1.00 73.00 229 GLN A O 1
ATOM 1814 N N . ARG A 1 230 ? -11.138 12.580 14.594 1.00 79.25 230 ARG A N 1
ATOM 1815 C CA . ARG A 1 230 ? -12.584 12.483 14.397 1.00 79.25 230 ARG A CA 1
ATOM 1816 C C . ARG A 1 230 ? -13.191 11.351 15.226 1.00 79.25 230 ARG A C 1
ATOM 1818 O O . ARG A 1 230 ? -14.198 11.573 15.892 1.00 79.25 230 ARG A O 1
ATOM 1825 N N . LEU A 1 231 ? -12.577 10.168 15.205 1.00 68.75 231 LEU A N 1
ATOM 1826 C CA . LEU A 1 231 ? -13.035 9.017 15.985 1.00 68.75 231 LEU A CA 1
ATOM 1827 C C . LEU A 1 231 ? -13.009 9.308 17.486 1.00 68.75 231 LEU A C 1
ATOM 1829 O O . LEU A 1 231 ? -13.983 9.005 18.174 1.00 68.75 231 LEU A O 1
ATOM 1833 N N . ASP A 1 232 ? -11.936 9.932 17.974 1.00 73.62 232 ASP A N 1
ATOM 1834 C CA . ASP A 1 232 ? -11.786 10.300 19.383 1.00 73.62 232 ASP A CA 1
ATOM 1835 C C . ASP A 1 232 ? -12.866 11.306 19.810 1.00 73.62 232 ASP A C 1
ATOM 1837 O O . ASP A 1 232 ? -13.495 11.140 20.858 1.00 73.62 232 ASP A O 1
ATOM 1841 N N . HIS A 1 233 ? -13.153 12.302 18.964 1.00 81.00 233 HIS A N 1
ATOM 1842 C CA . HIS A 1 233 ? -14.215 13.278 19.204 1.00 81.00 233 HIS A CA 1
ATOM 1843 C C . HIS A 1 233 ? -15.611 12.634 19.248 1.00 81.00 233 HIS A C 1
ATOM 1845 O O . HIS A 1 233 ? -16.395 12.901 20.162 1.00 81.00 233 HIS A O 1
ATOM 1851 N N . ASP A 1 234 ? -15.916 11.739 18.304 1.00 80.62 234 ASP A N 1
ATOM 1852 C CA . ASP A 1 234 ? -17.194 11.021 18.261 1.00 80.62 234 ASP A CA 1
ATOM 1853 C C . ASP A 1 234 ? -17.373 10.111 19.492 1.00 80.62 234 ASP A C 1
ATOM 1855 O O . ASP A 1 234 ? -18.477 9.988 20.038 1.00 80.62 234 ASP A O 1
ATOM 1859 N N . LEU A 1 235 ? -16.288 9.486 19.960 1.00 79.94 235 LEU A N 1
ATOM 1860 C CA . LEU A 1 235 ? -16.258 8.693 21.191 1.00 79.94 235 LEU A CA 1
ATOM 1861 C C . LEU A 1 235 ? -16.532 9.556 22.424 1.00 79.94 235 LEU A C 1
ATOM 1863 O O . LEU A 1 235 ? -17.330 9.171 23.282 1.00 79.94 235 LEU A O 1
ATOM 1867 N N . GLU A 1 236 ? -15.913 10.732 22.501 1.00 90.00 236 GLU A N 1
ATOM 1868 C CA . GLU A 1 236 ? -16.119 11.677 23.596 1.00 90.00 236 GLU A CA 1
ATOM 1869 C C . GLU A 1 236 ? -17.577 12.152 23.661 1.00 90.00 236 GLU A C 1
ATOM 1871 O O . GLU A 1 236 ? -18.181 12.155 24.738 1.00 90.00 236 GLU A O 1
ATOM 1876 N N . ILE A 1 237 ? -18.180 12.480 22.512 1.00 90.62 237 ILE A N 1
ATOM 1877 C CA . ILE A 1 237 ? -19.598 12.854 22.424 1.00 90.62 237 ILE A CA 1
ATOM 1878 C C . ILE A 1 237 ? -20.490 11.707 22.911 1.00 90.62 237 ILE A C 1
ATOM 1880 O O . ILE A 1 237 ? -21.381 11.935 23.733 1.00 90.62 237 ILE A O 1
ATOM 1884 N N . LYS A 1 238 ? -20.252 10.471 22.453 1.00 83.88 238 LYS A N 1
ATOM 1885 C CA . LYS A 1 238 ? -21.035 9.296 22.876 1.00 83.88 238 LYS A CA 1
ATOM 1886 C C . LYS A 1 238 ? -20.915 9.030 24.374 1.00 83.88 238 LYS A C 1
ATOM 1888 O O . LYS A 1 238 ? -21.921 8.736 25.020 1.00 83.88 238 LYS A O 1
ATOM 1893 N N . ASN A 1 239 ? -19.716 9.159 24.937 1.00 88.25 239 ASN A N 1
ATOM 1894 C CA . ASN A 1 239 ? -19.496 8.990 26.371 1.00 88.25 239 ASN A CA 1
ATOM 1895 C C . ASN A 1 239 ? -20.239 10.065 27.173 1.00 88.25 239 ASN A C 1
ATOM 1897 O O . ASN A 1 239 ? -21.009 9.719 28.066 1.00 88.25 239 ASN A O 1
ATOM 1901 N N . LYS A 1 240 ? -20.132 11.342 26.778 1.00 91.69 240 LYS A N 1
ATOM 1902 C CA . LYS A 1 240 ? -20.887 12.450 27.392 1.00 91.69 240 LYS A CA 1
ATOM 1903 C C . LYS A 1 240 ? -22.400 12.228 27.329 1.00 91.69 240 LYS A C 1
ATOM 1905 O O . LYS A 1 240 ? -23.101 12.462 28.312 1.00 91.69 240 LYS A O 1
ATOM 1910 N N . GLN A 1 241 ? -22.915 11.753 26.193 1.00 88.19 241 GLN A N 1
ATOM 1911 C CA . GLN A 1 241 ? -24.331 11.402 26.049 1.00 88.19 241 GLN A CA 1
ATOM 1912 C C . GLN A 1 241 ? -24.731 10.266 26.997 1.00 88.19 241 GLN A C 1
ATOM 1914 O O . GLN A 1 241 ? -25.749 10.374 27.680 1.00 88.19 241 GLN A O 1
ATOM 1919 N N . ARG A 1 242 ? -23.928 9.199 27.078 1.00 89.38 242 ARG A N 1
ATOM 1920 C CA . ARG A 1 242 ? -24.183 8.059 27.968 1.00 89.38 242 ARG A CA 1
ATOM 1921 C C . ARG A 1 242 ? -24.181 8.472 29.438 1.00 89.38 242 ARG A C 1
ATOM 1923 O O . ARG A 1 242 ? -25.061 8.049 30.186 1.00 89.38 242 ARG A O 1
ATOM 1930 N N . ASP A 1 243 ? -23.232 9.311 29.837 1.00 92.31 243 ASP A N 1
ATOM 1931 C CA . ASP A 1 243 ? -23.113 9.792 31.212 1.00 92.31 243 ASP A CA 1
ATOM 1932 C C . ASP A 1 243 ? -24.301 10.689 31.588 1.00 92.31 243 ASP A C 1
ATOM 1934 O O . ASP A 1 243 ? -24.870 10.526 32.667 1.00 92.31 243 ASP A O 1
ATOM 1938 N N . LYS A 1 244 ? -24.765 11.540 30.661 1.00 92.00 244 LYS A N 1
ATOM 1939 C CA . LYS A 1 244 ? -25.991 12.337 30.828 1.00 92.00 244 LYS A CA 1
ATOM 1940 C C . LYS A 1 244 ? -27.246 11.467 30.965 1.00 92.00 244 LYS A C 1
ATOM 1942 O O . LYS A 1 244 ? -28.084 11.730 31.819 1.00 92.00 244 LYS A O 1
ATOM 1947 N N . VAL A 1 245 ? -27.400 10.428 30.141 1.00 91.06 245 VAL A N 1
ATOM 1948 C CA . VAL A 1 245 ? -28.537 9.492 30.265 1.00 91.06 245 VAL A CA 1
ATOM 1949 C C . VAL A 1 245 ? -28.497 8.782 31.620 1.00 91.06 245 VAL A C 1
ATOM 1951 O O . VAL A 1 245 ? -29.522 8.663 32.289 1.00 91.06 245 VAL A O 1
ATOM 1954 N N . ARG A 1 246 ? -27.309 8.349 32.057 1.00 89.50 246 ARG A N 1
ATOM 1955 C CA . ARG A 1 246 ? -27.123 7.680 33.347 1.00 89.50 246 ARG A CA 1
ATOM 1956 C C . ARG A 1 246 ? -27.454 8.587 34.533 1.00 89.50 246 ARG A C 1
ATOM 1958 O O . ARG A 1 246 ? -28.056 8.096 35.484 1.00 89.50 246 ARG A O 1
ATOM 1965 N N . SER A 1 247 ? -27.086 9.871 34.489 1.00 91.94 247 SER A N 1
ATOM 1966 C CA . SER A 1 247 ? -27.422 10.811 35.565 1.00 91.94 247 SER A CA 1
ATOM 1967 C C . SER A 1 247 ? -28.936 10.993 35.689 1.00 91.94 247 SER A C 1
ATOM 1969 O O . SER A 1 247 ? -29.472 10.811 36.774 1.00 91.94 247 SER A O 1
ATOM 1971 N N . VAL A 1 248 ? -29.641 11.201 34.571 1.00 89.69 248 VAL A N 1
ATOM 1972 C CA . VAL A 1 248 ? -31.109 11.354 34.562 1.00 89.69 248 VAL A CA 1
ATOM 1973 C C . VAL A 1 248 ? -31.822 10.106 35.096 1.00 89.69 248 VAL A C 1
ATOM 1975 O O . VAL A 1 248 ? -32.787 10.221 35.843 1.00 89.69 248 VAL A O 1
ATOM 1978 N N . ILE A 1 249 ? -31.355 8.900 34.748 1.00 85.19 249 ILE A N 1
ATOM 1979 C CA . ILE A 1 249 ? -31.936 7.651 35.274 1.00 85.19 249 ILE A CA 1
ATOM 1980 C C . ILE A 1 249 ? -31.759 7.547 36.794 1.00 85.19 249 ILE A C 1
ATOM 1982 O O . ILE A 1 249 ? -32.662 7.063 37.473 1.00 85.19 249 ILE A O 1
ATOM 1986 N N . ASN A 1 250 ? -30.612 7.969 37.331 1.00 84.75 250 ASN A N 1
ATOM 1987 C CA . ASN A 1 250 ? -30.389 7.965 38.777 1.00 84.75 250 ASN A CA 1
ATOM 1988 C C . ASN A 1 250 ? -31.321 8.949 39.496 1.00 84.75 250 ASN A C 1
ATOM 1990 O O . ASN A 1 250 ? -31.827 8.604 40.559 1.00 84.75 250 ASN A O 1
ATOM 1994 N N . ASP A 1 251 ? -31.589 10.112 38.898 1.00 82.19 251 ASP A N 1
ATOM 1995 C CA . ASP A 1 251 ? -32.488 11.129 39.462 1.00 82.19 251 ASP A CA 1
ATOM 1996 C C . ASP A 1 251 ? -33.964 10.676 39.488 1.00 82.19 251 ASP A C 1
ATOM 1998 O O . ASP A 1 251 ? -34.761 11.188 40.268 1.00 82.19 251 ASP A O 1
ATOM 2002 N N . LEU A 1 252 ? -34.337 9.704 38.647 1.00 78.81 252 LEU A N 1
ATOM 2003 C CA . LEU A 1 252 ? -35.695 9.149 38.539 1.00 78.81 252 LEU A CA 1
ATOM 2004 C C . LEU A 1 252 ? -35.946 7.925 39.437 1.00 78.81 252 LEU A C 1
ATOM 2006 O O . LEU A 1 252 ? -37.044 7.363 39.408 1.00 78.81 252 LEU A O 1
ATOM 2010 N N . ARG A 1 253 ? -34.948 7.460 40.198 1.00 60.03 253 ARG A N 1
ATOM 2011 C CA . ARG A 1 253 ? -35.130 6.340 41.131 1.00 60.03 253 ARG A CA 1
ATOM 2012 C C . ARG A 1 253 ? -35.816 6.835 42.410 1.00 60.03 253 ARG A C 1
ATOM 2014 O O . ARG A 1 253 ? -35.203 7.572 43.177 1.00 60.03 253 ARG A O 1
ATOM 2021 N N . PHE A 1 254 ? -37.065 6.407 42.609 1.00 59.28 254 PHE A N 1
ATOM 2022 C CA . PHE A 1 254 ? -37.791 6.468 43.884 1.00 59.28 254 PHE A CA 1
ATOM 2023 C C . PHE A 1 254 ? -37.401 5.295 44.788 1.00 59.28 254 PHE A C 1
ATOM 2025 O O . PHE A 1 254 ? -37.179 4.188 44.239 1.00 59.28 254 PHE A O 1
#

Sequence (254 aa):
MILTSGYKKRADDREGGVGYEAAIMAASLSKRETIKKFLPVTFETYRDEIVPVFLASKLASDLSDNLDSITFKGAVKKLKRTILGISMTSQPTPKAGPSKVVRVADEADTTLISDNDNKNTQIMLISIDSDEVTQPRNDGAPGSALYEVPFRLNHYPNRTWQQLFLANWRSPSQFTSMHRGNIAKISGDRIILDGTMIEEVRDYHLKTLKIVIQDTNKQYKRLMIKEQQRLDHDLEIKNKQRDKVRSVINDLRF

InterPro domains:
  IPR013568 SEFIR domain [PS51534] (1-72)

Solvent-accessible surface area (backbone atoms only — not comparable to full-atom values): 15000 Å² total; per-residue (Å²): 89,76,46,33,51,70,50,16,53,28,33,64,72,49,44,67,72,49,12,54,51,41,52,53,51,40,53,41,55,73,69,68,44,70,72,82,78,63,61,45,30,25,64,48,75,86,47,80,72,26,50,31,73,84,45,68,93,58,84,60,48,59,46,45,56,56,81,86,37,68,64,24,49,48,40,51,53,52,49,53,32,61,75,69,65,62,68,80,79,72,74,80,74,76,88,75,73,88,77,81,79,82,81,80,85,80,92,84,83,93,75,90,74,78,87,83,70,60,78,85,74,57,69,42,81,72,45,70,48,76,92,61,51,50,78,52,66,60,80,77,52,95,83,35,50,33,24,44,45,45,34,33,38,74,52,66,65,53,70,69,50,48,53,46,34,53,52,29,50,49,60,46,98,60,79,60,96,86,64,66,41,82,32,67,48,76,56,74,39,26,43,32,37,50,73,42,39,73,63,53,36,68,78,44,48,54,60,37,50,54,51,28,43,52,54,30,47,55,53,46,52,54,50,51,52,54,52,50,55,49,52,53,50,54,50,51,52,52,49,53,51,50,52,52,54,52,50,55,55,60,74,67,64,128